Protein AF-A0A843WR41-F1 (afdb_monomer)

Structure (mmCIF, N/CA/C/O backbone):
data_AF-A0A843WR41-F1
#
_entry.id   AF-A0A843WR41-F1
#
loop_
_atom_site.group_PDB
_atom_site.id
_atom_site.type_symbol
_atom_site.label_atom_id
_atom_site.label_alt_id
_atom_site.label_comp_id
_atom_site.label_asym_id
_atom_site.label_entity_id
_atom_site.label_seq_id
_atom_site.pdbx_PDB_ins_code
_atom_site.Cartn_x
_atom_site.Cartn_y
_atom_site.Cartn_z
_atom_site.occupancy
_atom_site.B_iso_or_equiv
_atom_site.auth_seq_id
_atom_site.auth_comp_id
_atom_site.auth_asym_id
_atom_site.auth_atom_id
_atom_site.pdbx_PDB_model_num
ATOM 1 N N . MET A 1 1 ? -72.147 2.314 62.850 1.00 35.44 1 MET A N 1
ATOM 2 C CA . MET A 1 1 ? -72.700 1.065 62.287 1.00 35.44 1 MET A CA 1
ATOM 3 C C . MET A 1 1 ? -72.598 1.168 60.775 1.00 35.44 1 MET A C 1
ATOM 5 O O . MET A 1 1 ? -73.188 2.093 60.247 1.00 35.44 1 MET A O 1
ATOM 9 N N . ALA A 1 2 ? -71.864 0.351 60.035 1.00 37.50 2 ALA A N 1
ATOM 10 C CA . ALA A 1 2 ? -71.012 -0.788 60.356 1.00 37.50 2 ALA A CA 1
ATOM 11 C C . ALA A 1 2 ? -70.005 -0.967 59.194 1.00 37.50 2 ALA A C 1
ATOM 13 O O . ALA A 1 2 ? -70.254 -0.462 58.100 1.00 37.50 2 ALA A O 1
ATOM 14 N N . ASP A 1 3 ? -68.894 -1.625 59.527 1.00 36.72 3 ASP A N 1
ATOM 15 C CA . ASP A 1 3 ? -67.848 -2.315 58.746 1.00 36.72 3 ASP A CA 1
ATOM 16 C C . ASP A 1 3 ? -68.072 -2.515 57.229 1.00 36.72 3 ASP A C 1
ATOM 18 O O . ASP A 1 3 ? -69.179 -2.780 56.780 1.00 36.72 3 ASP A O 1
ATOM 22 N N . GLY A 1 4 ? -67.081 -2.429 56.335 1.00 42.38 4 GLY A N 1
ATOM 23 C CA . GLY A 1 4 ? -65.681 -2.827 56.480 1.00 42.38 4 GLY A CA 1
ATOM 24 C C . GLY A 1 4 ?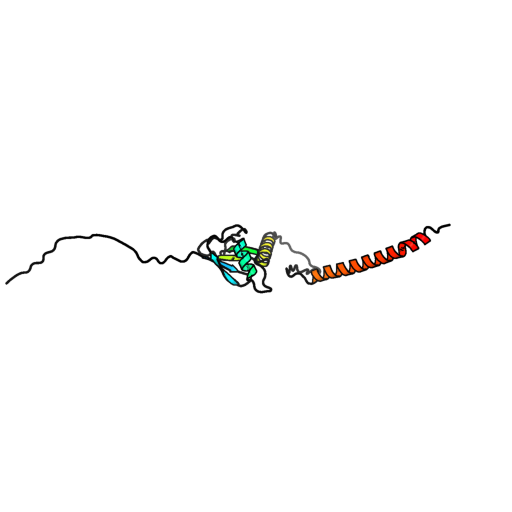 -65.508 -4.303 56.106 1.00 42.38 4 GLY A C 1
ATOM 25 O O . GLY A 1 4 ? -65.738 -5.150 56.953 1.00 42.38 4 GLY A O 1
ATOM 26 N N . GLN A 1 5 ? -65.087 -4.618 54.871 1.00 42.19 5 GLN A N 1
ATOM 27 C CA . GLN A 1 5 ? -64.298 -5.830 54.594 1.00 42.19 5 GLN A CA 1
ATOM 28 C C . GLN A 1 5 ? -63.667 -5.829 53.191 1.00 42.19 5 GLN A C 1
ATOM 30 O O . GLN A 1 5 ? -64.348 -5.839 52.168 1.00 42.19 5 GLN A O 1
ATOM 35 N N . GLN A 1 6 ? -62.331 -5.813 53.203 1.00 39.66 6 GLN A N 1
ATOM 36 C CA . GLN A 1 6 ? -61.434 -6.301 52.158 1.00 39.66 6 GLN A CA 1
ATOM 37 C C . GLN A 1 6 ? -61.659 -7.799 51.918 1.00 39.66 6 GLN A C 1
ATOM 39 O O . GLN A 1 6 ? -61.933 -8.542 52.859 1.00 39.66 6 GLN A O 1
ATOM 44 N N . LEU A 1 7 ? -61.443 -8.233 50.677 1.00 47.81 7 LEU A N 1
ATOM 4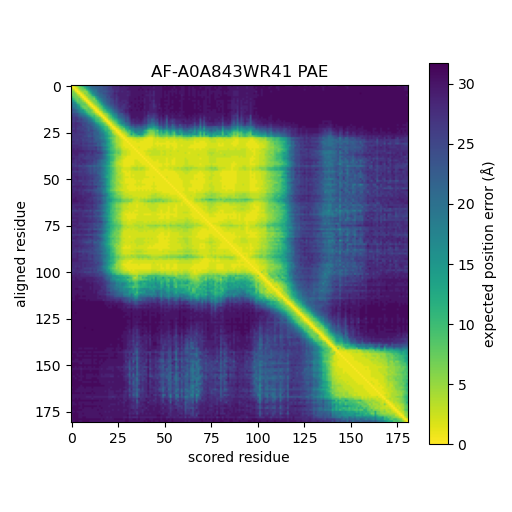5 C CA . LEU A 1 7 ? -61.034 -9.595 50.343 1.00 47.81 7 LEU A CA 1
ATOM 46 C C . LEU A 1 7 ? -59.757 -9.487 49.497 1.00 47.81 7 LEU A C 1
ATOM 48 O O . LEU A 1 7 ? -59.787 -8.959 48.385 1.00 47.81 7 LEU A O 1
ATOM 52 N N . GLU A 1 8 ? -58.646 -9.910 50.095 1.00 48.84 8 GLU A N 1
ATOM 53 C CA . GLU A 1 8 ? -57.408 -10.338 49.434 1.00 48.84 8 GLU A CA 1
ATOM 54 C C . GLU A 1 8 ? -57.512 -11.833 49.061 1.00 48.84 8 GLU A C 1
ATOM 56 O O . GLU A 1 8 ? -58.488 -12.480 49.436 1.00 48.84 8 GLU A O 1
ATOM 61 N N . GLU A 1 9 ? -56.468 -12.342 48.388 1.00 44.16 9 GLU A N 1
ATOM 62 C CA . GLU A 1 9 ? -56.223 -13.708 47.863 1.00 44.16 9 GLU A CA 1
ATOM 63 C C . GLU A 1 9 ? -56.684 -13.903 46.399 1.00 44.16 9 GLU A C 1
ATOM 65 O O . GLU A 1 9 ? -57.814 -13.602 46.039 1.00 44.16 9 GLU A O 1
ATOM 70 N N . GLU A 1 10 ? -55.890 -14.381 45.438 1.00 40.84 10 GLU A N 1
ATOM 71 C CA . GLU A 1 10 ? -54.559 -14.991 45.435 1.00 40.84 10 GLU A CA 1
ATOM 72 C C . GLU A 1 10 ? -54.001 -14.958 43.991 1.00 40.84 10 GLU A C 1
ATOM 74 O O . GLU A 1 10 ? -54.732 -15.013 43.000 1.00 40.84 10 GLU A O 1
ATOM 79 N N . GLU A 1 11 ? -52.683 -14.832 43.918 1.00 48.41 11 GLU A N 1
ATOM 80 C CA . GLU A 1 11 ? -51.742 -14.968 42.807 1.00 48.41 11 GLU A CA 1
ATOM 81 C C . GLU A 1 11 ? -52.174 -15.772 41.556 1.00 48.41 11 GLU A C 1
ATOM 83 O O . GLU A 1 11 ? -52.474 -16.964 41.602 1.00 48.41 11 GLU A O 1
ATOM 88 N N . ARG A 1 12 ? -52.033 -15.140 40.381 1.00 43.31 12 ARG A N 1
ATOM 89 C CA . ARG A 1 12 ? -51.495 -15.804 39.180 1.00 43.31 12 ARG A CA 1
ATOM 90 C C . ARG A 1 12 ? -50.535 -14.868 38.460 1.00 43.31 12 ARG A C 1
ATOM 92 O O . ARG A 1 12 ? -50.907 -14.176 37.513 1.00 43.31 12 ARG A O 1
ATOM 99 N N . GLU A 1 13 ? -49.278 -14.898 38.887 1.00 54.84 13 GLU A N 1
ATOM 100 C CA . GLU A 1 13 ? -48.182 -14.691 37.949 1.00 54.84 13 GLU A CA 1
ATOM 101 C C . GLU A 1 13 ? -48.252 -15.778 36.866 1.00 54.84 13 GLU A C 1
ATOM 103 O O . GLU A 1 13 ? -48.300 -16.970 37.166 1.00 54.84 13 GLU A O 1
ATOM 108 N N . LEU A 1 14 ? -48.243 -15.371 35.596 1.00 50.62 14 LEU A N 1
ATOM 109 C CA . LEU A 1 14 ? -47.800 -16.213 34.487 1.00 50.62 14 LEU A CA 1
ATOM 110 C C . LEU A 1 14 ? -47.025 -15.351 33.471 1.00 50.62 14 LEU A C 1
ATOM 112 O O . LEU A 1 14 ? -47.297 -14.156 33.334 1.00 50.62 14 LEU A O 1
ATOM 116 N N . PRO A 1 15 ? -46.033 -15.943 32.784 1.00 50.56 15 PRO A N 1
ATOM 117 C CA . PRO A 1 15 ? -44.746 -15.312 32.541 1.00 50.56 15 PRO A CA 1
ATOM 118 C C . PRO A 1 15 ? -44.461 -15.095 31.052 1.00 50.56 15 PRO A C 1
ATOM 120 O O . PRO A 1 15 ? -45.005 -15.786 30.197 1.00 50.56 15 PRO A O 1
ATOM 123 N N . GLY A 1 16 ? -43.476 -14.238 30.774 1.00 39.66 16 GLY A N 1
ATOM 124 C CA . GLY A 1 16 ? -42.665 -14.290 29.553 1.00 39.66 16 GLY A CA 1
ATOM 125 C C . GLY A 1 16 ? -43.370 -13.829 28.268 1.00 39.66 16 GLY A C 1
ATOM 126 O O . GLY A 1 16 ? -44.551 -14.021 28.046 1.00 39.66 16 GLY A O 1
ATOM 127 N N . GLY A 1 17 ? -42.706 -13.195 27.320 1.00 38.84 17 GLY A N 1
ATOM 128 C CA . GLY A 1 17 ? -41.302 -12.879 27.204 1.00 38.84 17 GLY A CA 1
ATOM 129 C C . GLY A 1 17 ? -41.107 -12.089 25.914 1.00 38.84 17 GLY A C 1
ATOM 130 O O . GLY A 1 17 ? -41.790 -12.308 24.920 1.00 38.84 17 GLY A O 1
ATOM 131 N N . SER A 1 18 ? -40.175 -11.145 25.986 1.00 50.00 18 SER A N 1
ATOM 132 C CA . SER A 1 18 ? -39.263 -10.727 24.919 1.00 50.00 18 SER A CA 1
ATOM 133 C C . SER A 1 18 ? -39.727 -10.815 23.457 1.00 50.00 18 SER A C 1
ATOM 135 O O . SER A 1 18 ? -39.692 -11.874 22.832 1.00 50.00 18 SER A O 1
ATOM 137 N N . SER A 1 19 ? -39.832 -9.649 22.828 1.00 52.53 19 SER A N 1
ATOM 138 C CA . SER A 1 19 ? -38.879 -9.322 21.761 1.00 52.53 19 SER A CA 1
ATOM 139 C C . SER A 1 19 ? -38.856 -7.810 21.546 1.00 52.53 19 SER A C 1
ATOM 141 O O . SER A 1 19 ? -39.808 -7.272 20.983 1.00 52.53 19 SER A O 1
ATOM 143 N N . PRO A 1 20 ? -37.796 -7.087 21.963 1.00 57.88 20 PRO A N 1
ATOM 144 C CA . PRO A 1 20 ? -37.505 -5.825 21.310 1.00 57.88 20 PRO A CA 1
ATOM 145 C C . PRO A 1 20 ? -37.225 -6.179 19.852 1.00 57.88 20 PRO A C 1
ATOM 147 O O . PRO A 1 20 ? -36.442 -7.084 19.571 1.00 57.88 20 PRO A O 1
ATOM 150 N N . SER A 1 21 ? -37.903 -5.507 18.932 1.00 56.94 21 SER A N 1
ATOM 151 C CA . SER A 1 21 ? -37.635 -5.563 17.501 1.00 56.94 21 SER A CA 1
ATOM 152 C C . SER A 1 21 ? -36.149 -5.285 17.250 1.00 56.94 21 SER A C 1
ATOM 154 O O . SER A 1 21 ? -35.738 -4.132 17.099 1.00 56.94 21 SER A O 1
ATOM 156 N N . SER A 1 22 ? -35.316 -6.326 17.253 1.00 62.72 22 SER A N 1
ATOM 157 C CA . SER A 1 22 ? -33.915 -6.213 16.890 1.00 62.72 22 SER A CA 1
ATOM 158 C C . SER A 1 22 ? -33.886 -6.098 15.377 1.00 62.72 22 SER A C 1
ATOM 160 O O . SER A 1 22 ? -33.851 -7.098 14.659 1.00 62.72 22 SER A O 1
ATOM 162 N N . LEU A 1 23 ? -33.958 -4.860 14.888 1.00 64.50 23 LEU A N 1
ATOM 163 C CA . LEU A 1 23 ? -33.563 -4.559 13.521 1.00 64.50 23 LEU A CA 1
ATOM 164 C C . LEU A 1 23 ? -32.197 -5.223 13.282 1.00 64.50 23 LEU A C 1
ATOM 166 O O . LEU A 1 23 ? -31.320 -5.102 14.148 1.00 64.50 23 LEU A O 1
ATOM 170 N N . PRO A 1 24 ? -32.005 -5.955 12.170 1.00 68.31 24 PRO A N 1
ATOM 171 C CA . PRO A 1 24 ? -30.731 -6.598 11.889 1.00 68.31 24 PRO A CA 1
ATOM 172 C C . PRO A 1 24 ? -29.631 -5.535 11.917 1.00 68.31 24 PRO A C 1
ATOM 174 O O . PRO A 1 24 ? -29.664 -4.561 11.162 1.00 68.31 24 PRO A O 1
ATOM 177 N N . ARG A 1 25 ? -28.683 -5.691 12.850 1.00 73.38 25 ARG A N 1
ATOM 178 C CA . ARG A 1 25 ? -27.541 -4.784 12.972 1.00 73.38 25 ARG A CA 1
ATOM 179 C C . ARG A 1 25 ? -26.789 -4.815 11.633 1.00 73.38 25 ARG A C 1
ATOM 181 O O . ARG A 1 25 ? -26.556 -5.910 11.117 1.00 73.38 25 ARG A O 1
ATOM 188 N N . PRO A 1 26 ? -26.428 -3.655 11.055 1.00 72.31 26 PRO A N 1
ATOM 189 C CA . PRO A 1 26 ? -25.680 -3.629 9.807 1.00 72.31 26 PRO A CA 1
ATOM 190 C C . PRO A 1 26 ? -24.400 -4.472 9.932 1.00 72.31 26 PRO A C 1
ATOM 192 O O . PRO A 1 26 ? -23.814 -4.518 11.021 1.00 72.31 26 PRO A O 1
ATOM 195 N N . PRO A 1 27 ? -23.966 -5.140 8.845 1.00 75.00 27 PRO A N 1
ATOM 196 C CA . PRO A 1 27 ? -22.769 -5.966 8.870 1.00 75.00 27 PRO A CA 1
ATOM 197 C C . PRO A 1 27 ? -21.561 -5.161 9.365 1.00 75.00 27 PRO A C 1
ATOM 199 O O . PRO A 1 27 ? -21.436 -3.979 9.020 1.00 75.00 27 PRO A O 1
ATOM 202 N N . PRO A 1 28 ? -20.658 -5.774 10.148 1.00 86.69 28 PRO A N 1
ATOM 203 C CA . PRO A 1 28 ? -19.456 -5.094 10.594 1.00 86.69 28 PRO A CA 1
ATOM 204 C C . PRO A 1 28 ? -18.592 -4.712 9.387 1.00 86.69 28 PRO A C 1
ATOM 206 O O . PRO A 1 28 ? -18.389 -5.501 8.460 1.00 86.69 28 PRO A O 1
ATOM 209 N N . PHE A 1 29 ? -18.065 -3.492 9.421 1.00 94.38 29 PHE A N 1
ATOM 210 C CA . PHE A 1 29 ? -17.073 -3.008 8.473 1.00 94.38 29 PHE A CA 1
ATOM 211 C C . PHE A 1 29 ? -15.793 -2.619 9.209 1.00 94.38 29 PHE A C 1
ATOM 213 O O . PHE A 1 29 ? -15.801 -2.318 10.402 1.00 94.38 29 PHE A O 1
ATOM 220 N N . LEU A 1 30 ? -14.691 -2.626 8.472 1.00 96.00 30 LEU A N 1
ATOM 221 C CA . LEU A 1 30 ? -13.368 -2.231 8.925 1.00 96.00 30 LEU A CA 1
ATOM 222 C C . LEU A 1 30 ? -12.981 -0.927 8.244 1.00 96.00 30 LEU A C 1
ATOM 224 O O . LEU A 1 30 ? -13.214 -0.752 7.047 1.00 96.00 30 LEU A O 1
ATOM 228 N N . GLU A 1 31 ? -12.387 -0.019 9.003 1.00 97.19 31 GLU A N 1
ATOM 229 C CA . GLU A 1 31 ? -11.880 1.250 8.497 1.00 97.19 31 GLU A CA 1
ATOM 230 C C . GLU A 1 31 ? -10.367 1.180 8.344 1.00 97.19 31 GLU A C 1
ATOM 232 O O . GLU A 1 31 ? -9.667 0.819 9.283 1.00 97.19 31 GLU A O 1
ATOM 237 N N . VAL A 1 32 ? -9.875 1.537 7.159 1.00 98.12 32 VAL A N 1
ATOM 238 C CA . VAL A 1 32 ? -8.448 1.650 6.856 1.00 98.12 32 VAL A CA 1
ATOM 239 C C . VAL A 1 32 ? -8.140 3.100 6.508 1.00 98.12 32 VAL A C 1
ATOM 241 O O . VAL A 1 32 ? -8.728 3.667 5.580 1.00 98.12 32 VAL A O 1
ATOM 244 N N . VAL A 1 33 ? -7.206 3.699 7.242 1.00 97.94 33 VAL A N 1
ATOM 245 C CA . VAL A 1 33 ? -6.719 5.060 7.000 1.00 97.94 33 VAL A CA 1
ATOM 246 C C . VAL A 1 33 ? -5.613 5.025 5.948 1.00 97.94 33 VAL A C 1
ATOM 248 O O . VAL A 1 33 ? -4.566 4.409 6.141 1.00 97.94 33 VAL A O 1
ATOM 251 N N . CYS A 1 34 ? -5.812 5.702 4.822 1.00 97.44 34 CYS A N 1
ATOM 252 C CA . CYS A 1 34 ? -4.761 5.860 3.826 1.00 97.44 34 CYS A CA 1
ATOM 253 C C . CYS A 1 34 ? -3.810 6.983 4.255 1.00 97.44 34 CYS A C 1
ATOM 255 O O . CYS A 1 34 ? -4.168 8.149 4.123 1.00 97.44 34 CYS A O 1
ATOM 257 N N . LYS A 1 35 ? -2.596 6.662 4.719 1.00 95.06 35 LYS A N 1
ATOM 258 C CA . LYS A 1 35 ? -1.591 7.668 5.125 1.00 95.06 35 LYS A CA 1
ATOM 259 C C . LYS A 1 35 ? -1.293 8.685 4.022 1.00 95.06 35 LYS A C 1
ATOM 261 O O . LYS A 1 35 ? -1.251 9.876 4.286 1.00 95.06 35 LYS A O 1
ATOM 266 N N . SER A 1 36 ? -1.161 8.207 2.786 1.00 93.25 36 SER A N 1
ATOM 267 C CA . SER A 1 36 ? -0.840 9.030 1.616 1.00 93.25 36 SER A CA 1
ATOM 268 C C . SER A 1 36 ? -1.877 10.130 1.332 1.00 93.25 36 SER A C 1
ATOM 270 O O . SER A 1 36 ? -1.519 11.244 0.967 1.00 93.25 36 SER A O 1
ATOM 272 N N . SER A 1 37 ? -3.170 9.846 1.536 1.00 93.62 37 SER A N 1
ATOM 273 C CA . SER A 1 37 ? -4.260 10.792 1.228 1.00 93.62 37 SER A CA 1
ATOM 274 C C . SER A 1 37 ? -5.009 11.327 2.453 1.00 93.62 37 SER A C 1
ATOM 276 O O . SER A 1 37 ? -5.889 12.172 2.309 1.00 93.62 37 SER A O 1
ATOM 278 N N . GLY A 1 38 ? -4.753 10.782 3.643 1.00 95.06 38 GLY A N 1
ATOM 279 C CA . GLY A 1 38 ? -5.528 11.003 4.869 1.00 95.06 38 GLY A CA 1
ATOM 280 C C . GLY A 1 38 ? -6.956 10.434 4.847 1.00 95.06 38 GLY A C 1
ATOM 281 O O . GLY A 1 38 ? -7.660 10.492 5.853 1.00 95.06 38 GLY A O 1
ATOM 282 N N . LYS A 1 39 ? -7.419 9.881 3.718 1.00 96.44 39 LYS A N 1
ATOM 283 C CA . LYS A 1 39 ? -8.803 9.417 3.550 1.00 96.44 39 LYS A CA 1
ATOM 284 C C . LYS A 1 39 ? -9.024 8.076 4.251 1.00 96.44 39 LYS A C 1
ATOM 286 O O . LYS A 1 39 ? -8.217 7.155 4.124 1.00 96.44 39 LYS A O 1
ATOM 291 N N . VAL A 1 40 ? -10.177 7.936 4.902 1.00 97.19 40 VAL A N 1
ATOM 292 C CA . VAL A 1 40 ? -10.633 6.671 5.496 1.00 97.19 40 VAL A CA 1
ATOM 293 C C . VAL A 1 40 ? -11.451 5.880 4.477 1.00 97.19 40 VAL A C 1
ATOM 295 O O . VAL A 1 40 ? -12.321 6.426 3.790 1.00 97.19 40 VAL A O 1
ATOM 298 N N . ARG A 1 41 ? -11.170 4.582 4.353 1.00 96.50 41 ARG A N 1
ATOM 299 C CA . ARG A 1 41 ? -11.899 3.653 3.478 1.00 96.50 41 ARG A CA 1
ATOM 300 C C . ARG A 1 41 ? -12.517 2.534 4.307 1.00 96.50 41 ARG A C 1
ATOM 302 O O . ARG A 1 41 ? -11.868 2.009 5.201 1.00 96.50 41 ARG A O 1
ATOM 309 N N . ARG A 1 42 ? -13.761 2.169 3.985 1.00 97.50 42 ARG A N 1
ATOM 310 C CA . ARG A 1 42 ? -14.514 1.103 4.656 1.00 97.50 42 ARG A CA 1
ATOM 311 C C . ARG A 1 42 ? -14.513 -0.169 3.820 1.00 97.50 42 ARG A C 1
ATOM 313 O O . ARG A 1 42 ? -14.779 -0.105 2.620 1.00 97.50 42 ARG A O 1
ATOM 320 N N . PHE A 1 43 ? -14.258 -1.299 4.466 1.00 97.00 43 PHE A N 1
ATOM 321 C CA . PHE A 1 43 ? -14.236 -2.632 3.868 1.00 97.00 43 PHE A CA 1
ATOM 322 C C . PHE A 1 43 ? -15.136 -3.577 4.654 1.00 97.00 43 PHE A C 1
ATOM 324 O O . PHE A 1 43 ? -15.276 -3.436 5.865 1.00 97.00 43 PHE A O 1
ATOM 331 N N . ALA A 1 44 ? -15.748 -4.545 3.978 1.00 95.94 44 ALA A N 1
ATOM 332 C CA . ALA A 1 44 ? -16.511 -5.584 4.660 1.00 95.94 44 ALA A CA 1
ATOM 333 C C . ALA A 1 44 ? -15.576 -6.489 5.478 1.00 95.94 44 ALA A C 1
ATOM 335 O O . ALA A 1 44 ? -14.417 -6.700 5.100 1.00 95.94 44 ALA A O 1
ATOM 336 N N . ALA A 1 45 ? -16.082 -7.059 6.573 1.00 93.00 45 ALA A N 1
ATOM 337 C CA . ALA A 1 45 ? -15.379 -8.129 7.275 1.00 93.00 45 ALA A CA 1
ATOM 338 C C . ALA A 1 45 ? -15.050 -9.288 6.311 1.00 93.00 45 ALA A C 1
ATOM 340 O O . ALA A 1 45 ? -15.851 -9.618 5.438 1.00 93.00 45 ALA A O 1
ATOM 341 N N . GLY A 1 46 ? -13.863 -9.884 6.449 1.00 94.19 46 GLY A N 1
ATOM 342 C CA . GLY A 1 46 ? -13.388 -10.936 5.539 1.00 94.19 46 GLY A CA 1
ATOM 343 C C . GLY A 1 46 ? -12.607 -10.431 4.321 1.00 94.19 46 GLY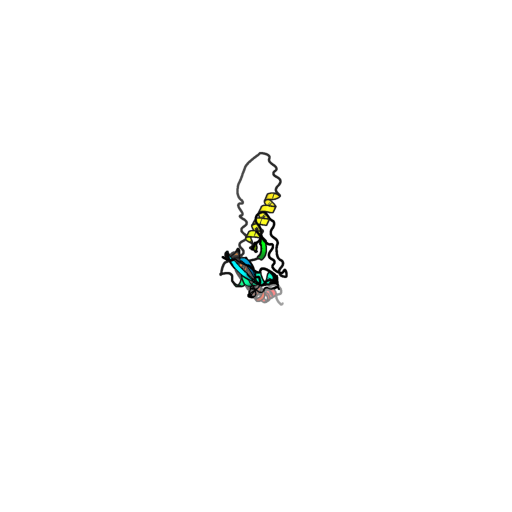 A C 1
ATOM 344 O O . GLY A 1 46 ? -12.066 -11.240 3.578 1.00 94.19 46 GLY A O 1
ATOM 345 N N . THR A 1 47 ? -12.509 -9.115 4.112 1.00 97.62 47 THR A N 1
ATOM 346 C CA . THR A 1 47 ? -11.725 -8.562 2.998 1.00 97.62 47 THR A CA 1
ATOM 347 C C . THR A 1 47 ? -10.236 -8.861 3.175 1.00 97.62 47 THR A C 1
ATOM 349 O O . THR A 1 47 ? -9.661 -8.561 4.222 1.00 97.62 47 THR A O 1
ATOM 352 N N . GLU A 1 48 ? -9.598 -9.394 2.135 1.00 98.38 48 GLU A N 1
ATOM 353 C CA . GLU A 1 48 ? -8.147 -9.574 2.088 1.00 98.38 48 GLU A CA 1
ATOM 354 C C . GLU A 1 48 ? -7.415 -8.233 1.947 1.00 98.38 48 GLU A C 1
ATOM 356 O O . GLU A 1 48 ? -7.826 -7.342 1.192 1.00 98.38 48 GLU A O 1
ATOM 361 N N . ALA A 1 49 ? -6.292 -8.096 2.647 1.00 98.12 49 ALA A N 1
ATOM 362 C CA . ALA A 1 49 ? -5.510 -6.869 2.682 1.00 98.12 49 ALA A CA 1
ATOM 363 C C . ALA A 1 49 ? -4.998 -6.460 1.294 1.00 98.12 49 ALA A C 1
ATOM 365 O O . ALA A 1 49 ? -5.014 -5.274 0.970 1.00 98.12 49 ALA A O 1
ATOM 366 N N . GLY A 1 50 ? -4.610 -7.413 0.443 1.00 97.88 50 GLY A N 1
ATOM 367 C CA . GLY A 1 50 ? -4.166 -7.144 -0.925 1.00 97.88 50 GLY A CA 1
ATOM 368 C C . GLY A 1 50 ? -5.269 -6.535 -1.791 1.00 97.88 50 GLY A C 1
ATOM 369 O O . GLY A 1 50 ? -5.032 -5.559 -2.506 1.00 97.88 50 GLY A O 1
ATOM 370 N N . TYR A 1 51 ? -6.500 -7.041 -1.674 1.00 98.31 51 TYR A N 1
ATOM 371 C CA . TYR A 1 51 ? -7.650 -6.477 -2.381 1.00 98.31 51 TYR A CA 1
ATOM 372 C C . TYR A 1 51 ? -8.011 -5.078 -1.861 1.00 98.31 51 TYR A C 1
ATOM 374 O O . TYR A 1 51 ? -8.246 -4.156 -2.650 1.00 98.31 51 TYR A O 1
ATOM 382 N N . ALA A 1 52 ? -7.996 -4.886 -0.538 1.00 98.19 52 ALA A N 1
ATOM 383 C CA . ALA A 1 52 ? -8.219 -3.575 0.066 1.00 98.19 52 ALA A CA 1
ATOM 384 C C . ALA A 1 52 ? -7.162 -2.551 -0.384 1.00 98.19 52 ALA A C 1
ATOM 386 O O . ALA A 1 52 ? -7.508 -1.441 -0.797 1.00 98.19 52 ALA A O 1
ATOM 387 N N . LEU A 1 53 ? -5.887 -2.944 -0.377 1.00 98.00 53 LEU A N 1
ATOM 388 C CA . LEU A 1 53 ? -4.761 -2.124 -0.813 1.00 98.00 53 LEU A CA 1
ATOM 389 C C . LEU A 1 53 ? -4.877 -1.739 -2.294 1.00 98.00 53 LEU A C 1
ATOM 391 O O . LEU A 1 53 ? -4.712 -0.566 -2.636 1.00 98.00 53 LEU A O 1
ATOM 395 N N . TYR A 1 54 ? -5.240 -2.690 -3.163 1.00 97.88 54 TYR A N 1
ATOM 396 C CA . TYR A 1 54 ? -5.518 -2.430 -4.579 1.00 97.88 54 TYR A CA 1
ATOM 397 C C . TYR A 1 54 ? -6.594 -1.347 -4.758 1.00 97.88 54 TYR A C 1
ATOM 399 O O . TYR A 1 54 ? -6.399 -0.389 -5.512 1.00 97.88 54 TYR A O 1
ATOM 407 N N . LEU A 1 55 ? -7.715 -1.454 -4.037 1.00 98.00 55 LEU A N 1
ATOM 408 C CA . LEU A 1 55 ? -8.800 -0.472 -4.111 1.00 98.00 55 LEU A CA 1
ATOM 409 C C . LEU A 1 55 ? -8.405 0.899 -3.555 1.00 98.00 55 LEU A C 1
ATOM 411 O O . LEU A 1 55 ? -8.884 1.915 -4.067 1.00 98.00 55 LEU A O 1
ATOM 415 N N . ILE A 1 56 ? -7.561 0.942 -2.522 1.00 97.62 56 ILE A N 1
ATOM 416 C CA . ILE A 1 56 ? -7.019 2.194 -1.981 1.00 97.62 56 ILE A CA 1
ATOM 417 C C . ILE A 1 56 ? -6.147 2.872 -3.036 1.00 97.62 56 ILE A C 1
ATOM 419 O O . ILE A 1 56 ? -6.434 4.013 -3.399 1.00 97.62 56 ILE A O 1
ATOM 423 N N . ASN A 1 57 ? -5.156 2.158 -3.578 1.00 96.69 57 ASN A N 1
ATOM 424 C CA . ASN A 1 57 ? -4.218 2.703 -4.560 1.00 96.69 57 ASN A CA 1
ATOM 425 C C . ASN A 1 57 ? -4.920 3.150 -5.846 1.00 96.69 57 ASN A C 1
ATOM 427 O O . ASN A 1 57 ? -4.603 4.205 -6.389 1.00 96.69 57 ASN A O 1
ATOM 431 N N . ARG A 1 58 ? -5.944 2.416 -6.295 1.00 96.31 58 ARG A N 1
ATOM 432 C CA . ARG A 1 58 ? -6.751 2.795 -7.466 1.00 96.31 58 ARG A CA 1
ATOM 433 C C . ARG A 1 58 ? -7.528 4.104 -7.279 1.00 96.31 58 ARG A C 1
ATOM 435 O O . ARG A 1 58 ? -7.916 4.721 -8.266 1.00 96.31 58 ARG A O 1
ATOM 442 N N . LYS A 1 59 ? -7.798 4.510 -6.035 1.00 94.31 59 LYS A N 1
ATOM 443 C CA . LYS A 1 59 ? -8.546 5.732 -5.701 1.00 94.31 59 LYS A CA 1
ATOM 444 C C . LYS A 1 59 ? -7.654 6.837 -5.119 1.00 94.31 59 LYS A C 1
ATOM 446 O O . LYS A 1 59 ? -8.187 7.738 -4.462 1.00 94.31 59 LYS A O 1
ATOM 451 N N . LEU A 1 60 ? -6.335 6.737 -5.288 1.00 94.44 60 LEU A N 1
ATOM 452 C CA . LEU A 1 60 ? -5.404 7.811 -4.955 1.00 94.44 60 LEU A CA 1
ATOM 453 C C . LEU A 1 60 ? -5.489 8.926 -5.997 1.00 94.44 60 LEU A C 1
ATOM 455 O O . LEU A 1 60 ? -5.664 8.671 -7.187 1.00 94.44 60 LEU A O 1
ATOM 459 N N . ASP A 1 61 ? -5.358 10.163 -5.527 1.00 92.25 61 ASP A N 1
ATOM 460 C CA . ASP A 1 61 ? -5.243 11.328 -6.397 1.00 92.25 61 ASP A CA 1
ATOM 461 C C . ASP A 1 61 ? -3.857 11.336 -7.073 1.00 92.25 61 ASP A C 1
ATOM 463 O O . ASP A 1 61 ? -2.885 10.776 -6.553 1.00 92.25 61 ASP A O 1
ATOM 467 N N . PHE A 1 62 ? -3.752 11.954 -8.251 1.00 89.50 62 PHE A N 1
ATOM 468 C CA . PHE A 1 62 ? -2.498 11.988 -9.008 1.00 89.50 62 PHE A CA 1
ATOM 469 C C . PHE A 1 62 ? -1.363 12.636 -8.203 1.00 89.50 62 PHE A C 1
ATOM 471 O O . PHE A 1 62 ? -1.533 13.701 -7.615 1.00 89.50 62 PHE A O 1
ATOM 478 N N . GLY A 1 63 ? -0.185 12.007 -8.226 1.00 88.88 63 GLY A N 1
ATOM 479 C CA . GLY A 1 63 ? 1.020 12.510 -7.559 1.00 88.88 63 GLY A CA 1
ATOM 480 C C . GLY A 1 63 ? 1.175 12.096 -6.093 1.00 88.88 63 GLY A C 1
ATOM 481 O O . GLY A 1 63 ? 2.225 12.366 -5.516 1.00 88.88 63 GLY A O 1
ATOM 482 N N . LEU A 1 64 ? 0.189 11.414 -5.502 1.00 92.56 64 LEU A N 1
ATOM 483 C CA . LEU A 1 64 ? 0.309 10.853 -4.156 1.00 92.56 64 LEU A CA 1
ATOM 484 C C . LEU A 1 64 ? 1.078 9.515 -4.162 1.00 92.56 64 LEU A C 1
ATOM 486 O O . LEU A 1 64 ? 0.879 8.707 -5.077 1.00 92.56 64 LEU A O 1
ATOM 490 N N . PRO A 1 65 ? 1.937 9.243 -3.157 1.00 94.12 65 PRO A N 1
ATOM 491 C CA . PRO A 1 65 ? 2.687 7.992 -3.079 1.00 94.12 65 PRO A CA 1
ATOM 492 C C . PRO A 1 65 ? 1.744 6.796 -2.913 1.00 94.12 65 PRO A C 1
ATOM 494 O O . PRO A 1 65 ? 0.740 6.870 -2.199 1.00 94.12 65 PRO A O 1
ATOM 497 N N . GLN A 1 66 ? 2.071 5.679 -3.562 1.00 94.69 66 GLN A N 1
ATOM 498 C CA . GLN A 1 66 ? 1.299 4.447 -3.415 1.00 94.69 66 GLN A CA 1
ATOM 499 C C . GLN A 1 66 ? 1.511 3.832 -2.032 1.00 94.69 66 GLN A C 1
ATOM 501 O O . GLN A 1 66 ? 2.620 3.825 -1.496 1.00 94.69 66 GLN A O 1
ATOM 506 N N . ALA A 1 67 ? 0.437 3.282 -1.476 1.00 95.94 67 ALA A N 1
ATOM 507 C CA . ALA A 1 67 ? 0.510 2.474 -0.275 1.00 95.94 67 ALA A CA 1
ATOM 508 C C . ALA A 1 67 ? 1.206 1.137 -0.573 1.00 95.94 67 ALA A C 1
ATOM 510 O O . ALA A 1 67 ? 0.897 0.492 -1.582 1.00 95.94 67 ALA A O 1
ATOM 511 N N . LEU A 1 68 ? 2.109 0.720 0.317 1.00 95.38 68 LEU A N 1
ATOM 512 C CA . LEU A 1 68 ? 2.909 -0.501 0.183 1.00 95.38 68 LEU A CA 1
ATOM 513 C C . LEU A 1 68 ? 2.256 -1.708 0.858 1.00 95.38 68 LEU A C 1
ATOM 515 O O . LEU A 1 68 ? 2.176 -2.781 0.264 1.00 95.38 68 LEU A O 1
ATOM 519 N N . CYS A 1 69 ? 1.781 -1.538 2.089 1.00 96.44 69 CYS A N 1
ATOM 520 C CA . CYS A 1 69 ? 1.020 -2.551 2.811 1.00 96.44 69 CYS A CA 1
ATOM 521 C C . CYS A 1 69 ? -0.039 -1.898 3.707 1.00 96.44 69 CYS A C 1
ATOM 523 O O . CYS A 1 69 ? -0.099 -0.673 3.847 1.00 96.44 69 CYS A O 1
ATOM 525 N N . ILE A 1 70 ? -0.895 -2.733 4.290 1.00 98.12 70 ILE A N 1
ATOM 526 C CA . ILE A 1 70 ? -1.790 -2.346 5.379 1.00 98.12 70 ILE A CA 1
ATOM 527 C C . ILE A 1 70 ? -1.198 -2.917 6.667 1.00 98.12 70 ILE A C 1
ATOM 529 O O . ILE A 1 70 ? -0.757 -4.067 6.694 1.00 98.12 70 ILE A O 1
ATOM 533 N N . GLU A 1 71 ? -1.209 -2.121 7.726 1.00 97.62 71 GLU A N 1
ATOM 534 C CA . GLU A 1 71 ? -0.795 -2.509 9.070 1.00 97.62 71 GLU A CA 1
ATOM 535 C C . GLU A 1 71 ? -1.868 -2.128 10.095 1.00 97.62 71 GLU A C 1
ATOM 537 O O . GLU A 1 71 ? -2.625 -1.175 9.895 1.00 97.62 71 GLU A O 1
ATOM 542 N N . ALA A 1 72 ? -1.927 -2.859 11.204 1.00 97.88 72 ALA A N 1
ATOM 543 C CA . ALA A 1 72 ? -2.596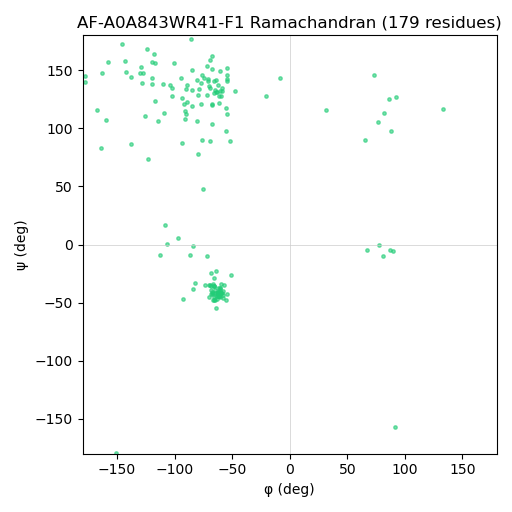 -2.409 12.415 1.00 97.88 72 ALA A CA 1
ATOM 544 C C . ALA A 1 72 ? -1.556 -1.706 13.284 1.00 97.88 72 ALA A C 1
ATOM 546 O O . ALA A 1 72 ? -0.554 -2.313 13.651 1.00 97.88 72 ALA A O 1
ATOM 547 N N . ALA A 1 73 ? -1.787 -0.440 13.610 1.00 96.38 73 ALA A N 1
ATOM 548 C CA . ALA A 1 73 ? -0.873 0.355 14.415 1.00 96.38 73 ALA A CA 1
ATOM 549 C C . ALA A 1 73 ? -1.550 0.828 15.700 1.00 96.38 73 ALA A C 1
ATOM 551 O O . ALA A 1 73 ? -2.725 1.209 15.689 1.00 96.38 73 ALA A O 1
ATOM 552 N N . LYS A 1 74 ? -0.771 0.854 16.779 1.00 96.31 74 LYS A N 1
ATOM 553 C CA . LYS A 1 74 ? -1.131 1.418 18.077 1.00 96.31 74 LYS A CA 1
ATOM 554 C C . LYS A 1 74 ? 0.062 2.195 18.625 1.00 96.31 74 LYS A C 1
ATOM 556 O O . LYS A 1 74 ? 1.212 1.849 18.372 1.00 96.31 74 LYS A O 1
ATOM 561 N N . GLU A 1 75 ? -0.209 3.297 19.311 1.00 94.00 75 GLU A N 1
ATOM 562 C CA . GLU A 1 75 ? 0.845 4.151 19.857 1.00 94.00 75 GLU A CA 1
ATOM 563 C C . GLU A 1 75 ? 1.679 3.401 20.904 1.00 94.00 75 GLU A C 1
ATOM 565 O O . GLU A 1 75 ? 1.130 2.758 21.796 1.00 94.00 75 GLU A O 1
ATOM 570 N N . GLY A 1 76 ? 3.007 3.479 20.779 1.00 92.56 76 GLY A N 1
ATOM 571 C CA . GLY A 1 76 ? 3.947 2.800 21.674 1.00 92.56 76 GLY A CA 1
ATOM 572 C C . GLY A 1 76 ? 4.121 1.297 21.423 1.00 92.56 76 GLY A C 1
ATOM 573 O O . GLY A 1 76 ? 4.930 0.676 22.108 1.00 92.56 76 GLY A O 1
ATOM 574 N N . GLU A 1 77 ? 3.417 0.718 20.447 1.00 94.19 77 GLU A N 1
ATOM 575 C CA . GLU A 1 77 ? 3.490 -0.708 20.108 1.00 94.19 77 GLU A CA 1
ATOM 576 C C . GLU A 1 77 ? 4.016 -0.935 18.682 1.00 94.19 77 GLU A C 1
ATOM 578 O O . GLU A 1 77 ? 3.932 -0.065 17.812 1.00 94.19 77 GLU A O 1
ATOM 583 N N . GLU A 1 78 ? 4.580 -2.121 18.438 1.00 94.25 78 GLU A N 1
ATOM 584 C CA . GLU A 1 78 ? 5.045 -2.514 17.106 1.00 94.25 78 GLU A CA 1
ATOM 585 C C . GLU A 1 78 ? 3.844 -2.799 16.180 1.00 94.25 78 GLU A C 1
ATOM 587 O O . GLU A 1 78 ? 2.961 -3.579 16.553 1.00 94.25 78 GLU A O 1
ATOM 592 N N . PRO A 1 79 ? 3.782 -2.200 14.973 1.00 95.69 79 PRO A N 1
ATOM 593 C CA . PRO A 1 79 ? 2.674 -2.431 14.053 1.00 95.69 79 PRO A CA 1
ATOM 594 C C . PRO A 1 79 ? 2.605 -3.869 13.530 1.00 95.69 79 PRO A C 1
ATOM 596 O O . PRO A 1 79 ? 3.613 -4.469 13.143 1.00 95.69 79 PRO A O 1
ATOM 599 N N . VAL A 1 80 ? 1.388 -4.398 13.409 1.00 97.00 80 VAL A N 1
ATOM 600 C CA . VAL A 1 80 ? 1.145 -5.717 12.817 1.00 97.00 80 VAL A CA 1
ATOM 601 C C . VAL A 1 80 ? 0.907 -5.574 11.319 1.00 97.00 80 VAL A C 1
ATOM 603 O O . VAL A 1 80 ? -0.086 -4.994 10.890 1.00 97.00 80 VAL A O 1
ATOM 606 N N . ASN A 1 81 ? 1.814 -6.120 10.513 1.00 96.56 81 ASN A N 1
ATOM 607 C CA . ASN A 1 81 ? 1.756 -6.039 9.056 1.00 96.56 81 ASN A CA 1
ATOM 608 C C . ASN A 1 81 ? 0.874 -7.150 8.466 1.00 96.56 81 ASN A C 1
ATOM 610 O O . ASN A 1 81 ? 1.049 -8.326 8.788 1.00 96.56 81 ASN A O 1
ATOM 614 N N . PHE A 1 82 ? -0.025 -6.793 7.549 1.00 97.69 82 PHE A N 1
ATOM 615 C CA . PHE A 1 82 ? -0.868 -7.756 6.844 1.00 97.69 82 PHE A CA 1
ATOM 616 C C . PHE A 1 82 ? -0.232 -8.180 5.518 1.00 97.69 82 PHE A C 1
ATOM 618 O O . PHE A 1 82 ? 0.075 -7.350 4.661 1.00 97.69 82 PHE A O 1
ATOM 625 N N . GLY A 1 83 ? -0.078 -9.492 5.325 1.00 97.25 83 GLY A N 1
ATOM 626 C CA . GLY A 1 83 ? 0.267 -10.056 4.020 1.00 97.25 83 GLY A CA 1
ATOM 627 C C . GLY A 1 83 ? -0.869 -9.876 3.001 1.00 97.25 83 GLY A C 1
ATOM 628 O O . GLY A 1 83 ? -2.017 -9.677 3.393 1.00 97.25 83 GLY A O 1
ATOM 629 N N . PRO A 1 84 ? -0.598 -9.997 1.691 1.00 96.62 84 PRO A N 1
ATOM 630 C CA . PRO A 1 84 ? -1.592 -9.730 0.646 1.00 96.62 84 PRO A CA 1
ATOM 631 C C . PRO A 1 84 ? -2.846 -10.615 0.744 1.00 96.62 84 PRO A C 1
ATOM 633 O O . PRO A 1 84 ? -3.941 -10.131 0.484 1.00 96.62 84 PRO A O 1
ATOM 636 N N . ASN A 1 85 ? -2.699 -11.865 1.190 1.00 97.56 85 ASN A N 1
ATOM 637 C CA . ASN A 1 85 ? -3.806 -12.820 1.334 1.00 97.56 85 ASN A CA 1
ATOM 638 C C . ASN A 1 85 ? -4.358 -12.870 2.773 1.00 97.56 85 ASN A C 1
ATOM 640 O O . ASN A 1 85 ? -5.162 -13.735 3.106 1.00 97.56 85 ASN A O 1
ATOM 644 N N . ALA A 1 86 ? -3.874 -12.003 3.669 1.00 98.00 86 ALA A N 1
ATOM 645 C CA . ALA A 1 86 ? -4.355 -11.960 5.042 1.00 98.00 86 ALA A CA 1
ATOM 646 C C . ALA A 1 86 ? -5.688 -11.211 5.098 1.00 98.00 86 ALA A C 1
ATOM 648 O O . ALA A 1 86 ? -5.825 -10.123 4.536 1.00 98.00 86 ALA A O 1
ATOM 649 N N . VAL A 1 87 ? -6.659 -11.772 5.810 1.00 97.69 87 VAL A N 1
ATOM 650 C CA . VAL A 1 87 ? -7.925 -11.094 6.090 1.00 97.69 87 VAL A CA 1
ATOM 651 C C . VAL A 1 87 ? -7.673 -9.931 7.047 1.00 97.69 87 VAL A C 1
ATOM 653 O O . VAL A 1 87 ? -6.972 -10.084 8.048 1.00 97.69 87 VAL A O 1
ATOM 656 N N . LEU A 1 88 ? -8.251 -8.766 6.751 1.00 97.31 88 LEU A N 1
ATOM 657 C CA . LEU A 1 88 ? -8.212 -7.623 7.658 1.00 97.31 88 LEU A CA 1
ATOM 658 C C . LEU A 1 88 ? -8.972 -7.947 8.948 1.00 97.31 88 LEU A C 1
ATOM 660 O O . LEU A 1 88 ? -10.107 -8.427 8.909 1.00 97.31 88 LEU A O 1
ATOM 664 N N . VAL A 1 89 ? -8.363 -7.633 10.091 1.00 95.50 89 VAL A N 1
ATOM 665 C CA . VAL A 1 89 ? -8.962 -7.845 11.414 1.00 95.50 89 VAL A CA 1
ATOM 666 C C . VAL A 1 89 ? -8.864 -6.583 12.259 1.00 95.50 89 VAL A C 1
ATOM 668 O O . VAL A 1 89 ? -7.917 -5.809 12.134 1.00 95.50 89 VAL A O 1
ATOM 671 N N . ASN A 1 90 ? -9.852 -6.374 13.126 1.00 93.12 90 ASN A N 1
ATOM 672 C CA . ASN A 1 90 ? -9.797 -5.330 14.141 1.00 93.12 90 ASN A CA 1
ATOM 673 C C . ASN A 1 90 ? -9.141 -5.897 15.409 1.00 93.12 90 ASN A C 1
ATOM 675 O O . ASN A 1 90 ? -9.644 -6.871 15.966 1.00 93.12 90 ASN A O 1
ATOM 679 N N . TYR A 1 91 ? -8.050 -5.277 15.860 1.00 94.00 91 TYR A N 1
ATOM 680 C CA . TYR A 1 91 ? -7.330 -5.653 17.084 1.00 94.00 91 TYR A CA 1
ATOM 681 C C . TYR A 1 91 ? -7.923 -5.034 18.365 1.00 94.00 91 TYR A C 1
ATOM 683 O O . TYR A 1 91 ? -7.446 -5.317 19.461 1.00 94.00 91 TYR A O 1
ATOM 691 N N . 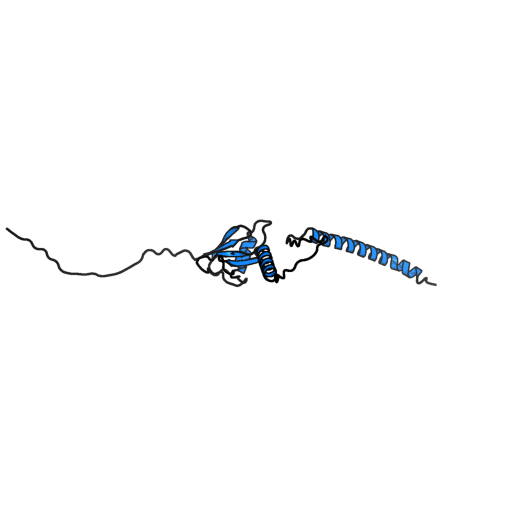GLY A 1 92 ? -8.982 -4.230 18.246 1.00 92.12 92 GLY A N 1
ATOM 692 C CA . GLY A 1 92 ? -9.685 -3.628 19.375 1.00 92.12 92 GLY A CA 1
ATOM 693 C C . GLY A 1 92 ? -9.148 -2.250 19.749 1.00 92.12 92 GLY A C 1
ATOM 694 O O . GLY A 1 92 ? -8.574 -1.536 18.926 1.00 92.12 92 GLY A O 1
ATOM 695 N N . ASP A 1 93 ? -9.376 -1.855 20.997 1.00 93.81 93 ASP A N 1
ATOM 696 C CA . ASP A 1 93 ? -9.182 -0.477 21.442 1.00 93.81 93 ASP A CA 1
ATOM 697 C C . ASP A 1 93 ? -7.736 0.013 21.277 1.00 93.81 93 ASP A C 1
ATOM 699 O O . ASP A 1 93 ? -6.762 -0.646 21.652 1.00 93.81 93 ASP A O 1
ATOM 703 N N . GLY A 1 94 ? -7.602 1.210 20.702 1.00 93.31 94 GLY A N 1
ATOM 704 C CA . GLY A 1 94 ? -6.316 1.852 20.424 1.00 93.31 94 GLY A CA 1
ATOM 705 C C . GLY A 1 94 ? -5.610 1.360 19.158 1.00 93.31 94 GLY A C 1
ATOM 706 O O . GLY A 1 94 ? -4.650 2.001 18.730 1.00 93.31 94 GLY A O 1
ATOM 707 N N . TRP A 1 95 ? -6.088 0.285 18.526 1.00 97.19 95 TRP A N 1
ATOM 708 C CA . TRP A 1 95 ? -5.577 -0.169 17.236 1.00 97.19 95 TRP A CA 1
ATOM 709 C C . TRP A 1 95 ? -6.326 0.492 16.086 1.00 97.19 95 TRP A C 1
ATOM 711 O O . TRP A 1 95 ? -7.555 0.569 16.072 1.00 97.19 95 TRP A O 1
ATOM 721 N N . ARG A 1 96 ? -5.581 0.923 15.069 1.00 96.81 96 ARG A N 1
ATOM 722 C CA . ARG A 1 96 ? -6.151 1.407 13.809 1.00 96.81 96 ARG A CA 1
ATOM 723 C C . ARG A 1 96 ? -5.505 0.706 12.629 1.00 96.81 96 ARG A C 1
ATOM 725 O O . ARG A 1 96 ? -4.287 0.538 12.602 1.00 96.81 96 ARG A O 1
ATOM 732 N N . LEU A 1 97 ? -6.306 0.349 11.631 1.00 97.88 97 LEU A N 1
ATOM 733 C CA . LEU A 1 97 ? -5.764 -0.097 10.355 1.00 97.88 97 LEU A CA 1
ATOM 734 C C . LEU A 1 97 ? -5.344 1.124 9.544 1.00 97.88 97 LEU A C 1
ATOM 736 O O . LEU A 1 97 ? -6.122 2.064 9.355 1.00 97.88 97 LEU A O 1
ATOM 740 N N . GLN A 1 98 ? -4.117 1.112 9.049 1.00 97.88 98 GLN A N 1
ATOM 741 C CA . GLN A 1 98 ? -3.584 2.178 8.216 1.00 97.88 98 GLN A CA 1
ATOM 742 C C . GLN A 1 98 ? -2.685 1.617 7.119 1.00 97.88 98 GLN A C 1
ATOM 744 O O . GLN A 1 98 ? -2.171 0.509 7.224 1.00 97.88 98 GLN A O 1
ATOM 749 N N . THR A 1 99 ? -2.498 2.379 6.048 1.00 97.69 99 THR A N 1
ATOM 750 C CA . THR A 1 99 ? -1.518 2.033 5.015 1.00 97.69 99 THR A CA 1
ATOM 751 C C . THR A 1 99 ? -0.129 2.534 5.374 1.00 97.69 99 THR A C 1
ATOM 753 O O . THR A 1 99 ? -0.014 3.618 5.941 1.00 97.69 99 THR A O 1
ATOM 756 N N . THR A 1 100 ? 0.911 1.848 4.920 1.00 95.31 100 THR A N 1
ATOM 757 C CA . THR A 1 100 ? 2.295 2.349 4.951 1.00 95.31 100 THR A CA 1
ATOM 758 C C . THR A 1 100 ? 2.729 2.885 3.591 1.00 95.31 100 THR A C 1
ATOM 760 O O . THR A 1 100 ? 2.182 2.494 2.554 1.00 95.31 100 THR A O 1
ATOM 763 N N . ILE A 1 101 ? 3.716 3.776 3.587 1.00 93.69 101 ILE A N 1
ATOM 764 C CA . ILE A 1 101 ? 4.377 4.292 2.378 1.00 93.69 101 ILE A CA 1
ATOM 765 C C . ILE A 1 101 ? 5.894 4.063 2.452 1.00 93.69 101 ILE A C 1
ATOM 767 O O . ILE A 1 101 ? 6.432 3.710 3.498 1.00 93.69 101 ILE A O 1
ATOM 771 N N . GLU A 1 102 ? 6.606 4.247 1.339 1.00 86.19 102 GLU A N 1
ATOM 772 C CA . GLU A 1 102 ? 8.061 4.010 1.254 1.00 86.19 102 GLU A CA 1
ATOM 773 C C . GLU A 1 102 ? 8.869 4.830 2.276 1.00 86.19 102 GLU A C 1
ATOM 775 O O . GLU A 1 102 ? 9.853 4.345 2.839 1.00 86.19 102 GLU A O 1
ATOM 780 N N . GLU A 1 103 ? 8.411 6.047 2.566 1.00 82.00 103 GLU A N 1
ATOM 781 C CA . GLU A 1 103 ? 9.013 6.958 3.543 1.00 82.00 103 GLU A CA 1
ATOM 782 C C . GLU A 1 103 ? 9.027 6.350 4.956 1.00 82.00 103 GLU A C 1
ATOM 784 O O . GLU A 1 103 ? 10.058 6.412 5.629 1.00 82.00 103 GLU A O 1
ATOM 789 N N . ASP A 1 104 ? 7.956 5.647 5.348 1.00 77.62 104 ASP A N 1
ATOM 790 C CA . ASP A 1 104 ? 7.845 4.989 6.658 1.00 77.62 104 ASP A CA 1
ATOM 791 C C . ASP A 1 104 ? 8.935 3.912 6.843 1.00 77.62 104 ASP A C 1
ATOM 793 O O . ASP A 1 104 ? 9.577 3.814 7.892 1.00 77.62 104 ASP A O 1
ATOM 797 N N . TYR A 1 105 ? 9.200 3.109 5.804 1.00 69.31 105 TYR A N 1
ATOM 798 C CA . TYR A 1 105 ? 10.251 2.083 5.842 1.00 69.31 105 TYR A CA 1
ATOM 799 C C . TYR A 1 105 ? 11.655 2.696 5.840 1.00 69.31 105 TYR A C 1
ATOM 801 O O . TYR A 1 105 ? 12.575 2.163 6.474 1.00 69.31 105 TYR A O 1
ATOM 809 N N . GLY A 1 106 ? 11.836 3.811 5.128 1.00 67.44 106 GLY A N 1
ATOM 810 C CA . GLY A 1 106 ? 13.087 4.564 5.111 1.00 67.44 106 GLY A CA 1
ATOM 811 C C . GLY A 1 106 ? 13.447 5.116 6.491 1.00 67.44 106 GLY A C 1
ATOM 812 O O . GLY A 1 106 ? 14.598 4.984 6.923 1.00 67.44 106 GLY A O 1
ATOM 813 N N . GLU A 1 107 ? 12.470 5.674 7.202 1.00 64.56 107 GLU A N 1
ATOM 814 C CA . GLU A 1 107 ? 12.629 6.168 8.573 1.00 64.56 107 GLU A CA 1
ATOM 815 C C . GLU A 1 107 ? 12.904 5.034 9.562 1.00 64.56 107 GLU A C 1
ATOM 817 O O . GLU A 1 107 ? 13.897 5.094 10.293 1.00 64.56 107 GLU A O 1
ATOM 822 N N . ALA A 1 108 ? 12.130 3.945 9.510 1.00 62.25 108 ALA A N 1
ATOM 823 C CA . ALA A 1 108 ? 12.355 2.774 10.360 1.00 62.25 108 ALA A CA 1
ATOM 824 C C . ALA A 1 108 ? 13.764 2.177 10.166 1.00 62.25 108 ALA A C 1
ATOM 826 O O . ALA A 1 108 ? 14.445 1.802 11.127 1.00 62.25 108 ALA A O 1
ATOM 827 N N . ARG A 1 109 ? 14.253 2.132 8.919 1.00 63.50 109 ARG A N 1
ATOM 828 C CA . ARG A 1 109 ? 15.609 1.655 8.609 1.00 63.50 109 ARG A CA 1
ATOM 829 C C . ARG A 1 109 ? 16.693 2.601 9.128 1.00 63.50 109 ARG A C 1
ATOM 831 O O . ARG A 1 109 ? 17.720 2.117 9.604 1.00 63.50 109 ARG A O 1
ATOM 838 N N . ARG A 1 110 ? 16.484 3.920 9.044 1.00 64.62 110 ARG A N 1
ATOM 839 C CA . ARG A 1 110 ? 17.417 4.929 9.577 1.00 64.62 110 ARG A CA 1
ATOM 840 C C . ARG A 1 110 ? 17.508 4.853 11.096 1.00 64.62 110 ARG A C 1
ATOM 842 O O . ARG A 1 110 ? 18.616 4.719 11.608 1.00 64.62 110 ARG A O 1
ATOM 849 N N . MET A 1 111 ? 16.371 4.802 11.792 1.00 60.66 111 MET A N 1
ATOM 850 C CA . MET A 1 111 ? 16.335 4.657 13.252 1.00 60.66 111 MET A CA 1
ATOM 851 C C . MET A 1 111 ? 17.041 3.375 13.716 1.00 60.66 111 MET A C 1
ATOM 853 O O . MET A 1 111 ? 17.837 3.409 14.651 1.00 60.66 111 MET A O 1
ATOM 857 N N . LYS A 1 112 ? 16.841 2.250 13.012 1.00 61.88 112 LYS A N 1
ATOM 858 C CA . LYS A 1 112 ? 17.505 0.969 13.324 1.00 61.88 112 LYS A CA 1
ATOM 859 C C . LYS A 1 112 ? 19.017 0.972 13.059 1.00 61.88 112 LYS A C 1
ATOM 861 O O . LYS A 1 112 ? 19.743 0.153 13.623 1.00 61.88 112 LYS A O 1
ATOM 866 N N . MET A 1 113 ? 19.499 1.839 12.169 1.00 59.00 113 MET A N 1
ATOM 867 C CA . MET A 1 113 ? 20.928 1.997 11.881 1.00 59.00 113 MET A CA 1
ATOM 868 C C . MET A 1 113 ? 21.594 2.944 12.887 1.00 59.00 113 MET A C 1
ATOM 870 O O . MET A 1 113 ? 22.702 2.667 13.344 1.00 59.00 113 MET A O 1
ATOM 874 N N . GLU A 1 114 ? 20.892 4.001 13.291 1.00 57.44 114 GLU A N 1
ATOM 875 C CA . GLU A 1 114 ? 21.336 4.958 14.307 1.00 57.44 114 GLU A CA 1
ATOM 876 C C . GLU A 1 114 ? 21.366 4.324 15.710 1.00 57.44 114 GLU A C 1
ATOM 878 O O . GLU A 1 114 ? 22.310 4.535 16.470 1.00 57.44 114 GLU A O 1
ATOM 883 N N . SER A 1 115 ? 20.427 3.419 16.014 1.00 58.16 115 SER A N 1
ATOM 884 C CA . SER A 1 115 ? 20.415 2.646 17.265 1.00 58.16 115 SER A CA 1
ATOM 885 C C . SER A 1 115 ? 21.507 1.568 17.355 1.00 58.16 115 SER A C 1
ATOM 887 O O . SER A 1 115 ? 21.669 0.952 18.407 1.00 58.16 115 SER A O 1
ATOM 889 N N . LYS A 1 116 ? 22.229 1.286 16.260 1.00 52.00 116 LYS A N 1
ATOM 890 C CA . LYS A 1 116 ? 23.299 0.274 16.196 1.00 52.00 116 LYS A CA 1
ATOM 891 C C . LYS A 1 116 ? 24.710 0.861 16.145 1.00 52.00 116 LYS A C 1
ATOM 893 O O . LYS A 1 116 ? 25.663 0.085 16.097 1.00 52.00 116 LYS A O 1
ATOM 898 N N . GLN A 1 117 ? 24.882 2.185 16.166 1.00 42.28 117 GLN A N 1
ATOM 899 C CA . GLN A 1 117 ? 26.222 2.759 16.298 1.00 42.28 117 GLN A CA 1
ATOM 900 C C . GLN A 1 117 ? 26.709 2.662 17.754 1.00 42.28 117 GLN A C 1
ATOM 902 O O . GLN A 1 117 ? 26.073 3.233 18.644 1.00 42.28 117 GLN A O 1
ATOM 907 N N . PRO A 1 118 ? 27.843 1.990 18.032 1.00 44.09 118 PRO A N 1
ATOM 908 C CA . PRO A 1 118 ? 28.475 2.097 19.335 1.00 44.09 118 PRO A CA 1
ATOM 909 C C . PRO A 1 118 ? 29.012 3.523 19.489 1.00 44.09 118 PRO A C 1
ATOM 911 O O . PRO A 1 118 ? 29.834 3.983 18.694 1.00 44.09 118 PRO A O 1
ATOM 914 N N . ARG A 1 119 ? 28.544 4.236 20.518 1.00 49.94 119 ARG A N 1
ATOM 915 C CA . ARG A 1 119 ? 29.147 5.499 20.952 1.00 49.94 119 ARG A CA 1
ATOM 916 C C . ARG A 1 119 ? 30.516 5.196 21.561 1.00 49.94 119 ARG A C 1
ATOM 918 O O . ARG A 1 119 ? 30.619 4.980 22.763 1.00 49.94 119 ARG A O 1
ATOM 925 N N . TYR A 1 120 ? 31.558 5.188 20.739 1.00 39.25 120 TYR A N 1
ATOM 926 C CA . TYR A 1 120 ? 32.919 5.393 21.221 1.00 39.25 120 TYR A CA 1
ATOM 927 C C . TYR A 1 120 ? 33.222 6.887 21.146 1.00 39.25 120 TYR A C 1
ATOM 929 O O . TYR A 1 120 ? 33.351 7.454 20.064 1.00 39.25 120 TYR A O 1
ATOM 937 N N . GLY A 1 121 ? 33.276 7.530 22.311 1.00 46.00 121 GLY A N 1
ATOM 938 C CA . GLY A 1 121 ? 33.953 8.812 22.452 1.00 46.00 121 GLY A CA 1
ATOM 939 C C . GLY A 1 121 ? 35.466 8.600 22.471 1.00 46.00 121 GLY A C 1
ATOM 940 O O . GLY A 1 121 ? 35.917 7.571 22.964 1.00 46.00 121 GLY A O 1
ATOM 941 N N . VAL A 1 122 ? 36.207 9.560 21.916 1.00 38.75 122 VAL A N 1
ATOM 942 C CA . VAL A 1 122 ? 37.515 10.077 22.366 1.00 38.75 122 VAL A CA 1
ATOM 943 C C . VAL A 1 122 ? 37.914 11.214 21.411 1.00 38.75 122 VAL A C 1
ATOM 945 O O . VAL A 1 122 ? 37.666 11.154 20.207 1.00 38.75 122 VAL A O 1
ATOM 948 N N . ASP A 1 123 ? 38.471 12.269 21.996 1.00 44.75 123 ASP A N 1
ATOM 949 C CA . ASP A 1 123 ? 38.921 13.520 21.390 1.00 44.75 123 ASP A CA 1
ATOM 950 C C . ASP A 1 123 ? 39.912 13.378 20.220 1.00 44.75 123 ASP A C 1
ATOM 952 O O . ASP A 1 123 ? 40.768 12.495 20.213 1.00 44.75 123 ASP A O 1
ATOM 956 N N . GLY A 1 124 ? 39.892 14.364 19.310 1.00 39.50 124 GLY A N 1
ATOM 957 C CA . GLY A 1 124 ? 41.093 14.783 18.577 1.00 39.50 124 GLY A CA 1
ATOM 958 C C . GLY A 1 124 ? 40.971 14.972 17.058 1.00 39.50 124 GLY A C 1
ATOM 959 O O . GLY A 1 124 ? 40.847 14.013 16.311 1.00 39.50 124 GLY A O 1
ATOM 960 N N . ALA A 1 125 ? 41.183 16.227 16.635 1.00 35.88 125 ALA A N 1
ATOM 961 C CA . ALA A 1 125 ? 41.661 16.698 15.322 1.00 35.88 125 ALA A CA 1
ATOM 962 C C . ALA A 1 125 ? 40.678 16.829 14.124 1.00 35.88 125 ALA A C 1
ATOM 964 O O . ALA A 1 125 ? 40.225 15.870 13.510 1.00 35.88 125 ALA A O 1
ATOM 965 N N . LYS A 1 126 ? 40.464 18.092 13.711 1.00 45.44 126 LYS A N 1
ATOM 966 C CA . LYS A 1 126 ? 40.155 18.531 12.325 1.00 45.44 126 LYS A CA 1
ATOM 967 C C . LYS A 1 126 ? 41.415 18.342 11.440 1.00 45.44 126 LYS A C 1
ATOM 969 O O . LYS A 1 126 ? 42.493 18.396 12.034 1.00 45.44 126 LYS A O 1
ATOM 974 N N . PRO A 1 127 ? 41.361 18.254 10.079 1.00 54.84 127 PRO A N 1
ATOM 975 C CA . PRO A 1 127 ? 40.505 19.078 9.201 1.00 54.84 127 PRO A CA 1
ATOM 976 C C . PRO A 1 127 ? 40.029 18.476 7.844 1.00 54.84 127 PRO A C 1
ATOM 978 O O . PRO A 1 127 ? 40.402 17.382 7.451 1.00 54.84 127 PRO A O 1
ATOM 981 N N . ASN A 1 128 ? 39.271 19.315 7.113 1.00 35.97 128 ASN A N 1
ATOM 982 C CA . ASN A 1 128 ? 38.957 19.326 5.667 1.00 35.97 128 ASN A CA 1
ATOM 983 C C . ASN A 1 128 ? 37.918 18.316 5.142 1.00 35.97 128 ASN A C 1
ATOM 985 O O . ASN A 1 128 ? 38.100 17.113 5.188 1.00 35.97 128 ASN A O 1
ATOM 989 N N . LEU A 1 129 ? 36.703 18.781 4.834 1.00 44.16 129 LEU A N 1
ATOM 990 C CA . LEU A 1 129 ? 36.215 19.404 3.585 1.00 44.16 129 LEU A CA 1
ATOM 991 C C . LEU A 1 129 ? 35.750 18.357 2.556 1.00 44.16 129 LEU A C 1
ATOM 993 O O . LEU A 1 129 ? 36.496 17.481 2.148 1.00 44.16 129 LEU A O 1
ATOM 997 N N . THR A 1 130 ? 34.499 18.549 2.126 1.00 44.88 130 THR A N 1
ATOM 998 C CA . THR A 1 130 ? 33.843 17.985 0.934 1.00 44.88 130 THR A CA 1
ATOM 999 C C . THR A 1 130 ? 33.625 16.473 0.874 1.00 44.88 130 THR A C 1
ATOM 1001 O O . THR A 1 130 ? 34.376 15.764 0.232 1.00 44.88 130 THR A O 1
ATOM 1004 N N . GLU A 1 131 ? 32.473 16.018 1.375 1.00 37.84 131 GLU A N 1
ATOM 1005 C CA . GLU A 1 131 ? 31.521 15.276 0.531 1.00 37.84 131 GLU A CA 1
ATOM 1006 C C . GLU A 1 131 ? 30.143 15.221 1.201 1.00 37.84 131 GLU A C 1
ATOM 1008 O O . GLU A 1 131 ? 29.737 14.265 1.857 1.00 37.84 131 GLU A O 1
ATOM 1013 N N . ARG A 1 132 ? 29.369 16.295 1.026 1.00 44.66 132 ARG A N 1
ATOM 1014 C CA . ARG A 1 132 ? 27.929 16.254 1.280 1.00 44.66 132 ARG A CA 1
ATOM 1015 C C . ARG A 1 132 ? 27.267 15.600 0.071 1.00 44.66 132 ARG A C 1
ATOM 1017 O O . ARG A 1 132 ? 26.696 16.295 -0.767 1.00 44.66 132 ARG A O 1
ATOM 1024 N N . ARG A 1 133 ? 27.327 14.272 -0.037 1.00 37.03 133 ARG A N 1
ATOM 1025 C CA . ARG A 1 133 ? 26.462 13.548 -0.975 1.00 37.03 133 ARG A CA 1
ATOM 1026 C C . ARG A 1 133 ? 25.210 13.101 -0.238 1.00 37.03 133 ARG A C 1
ATOM 1028 O O . ARG A 1 133 ? 25.132 12.027 0.344 1.00 37.03 133 ARG A O 1
ATOM 1035 N N . ALA A 1 134 ? 24.240 14.012 -0.234 1.00 39.44 134 ALA A N 1
ATOM 1036 C CA . ALA A 1 134 ? 22.882 13.750 0.197 1.00 39.44 134 ALA A CA 1
ATOM 1037 C C . ALA A 1 134 ? 22.323 12.560 -0.594 1.00 39.44 134 ALA A C 1
ATOM 1039 O O . ALA A 1 134 ? 22.103 12.639 -1.804 1.00 39.44 134 ALA A O 1
ATOM 1040 N N . SER A 1 135 ? 22.097 11.457 0.106 1.00 43.81 135 SER A N 1
ATOM 1041 C CA . SER A 1 135 ? 21.277 10.350 -0.354 1.00 43.81 135 SER A CA 1
ATOM 1042 C C . SER A 1 135 ? 19.821 10.818 -0.425 1.00 43.81 135 SER A C 1
ATOM 1044 O O . SER A 1 135 ? 19.139 10.972 0.587 1.00 43.81 135 SER A O 1
ATOM 1046 N N . LYS A 1 136 ? 19.346 11.079 -1.644 1.00 46.56 136 LYS A N 1
ATOM 1047 C CA . LYS A 1 136 ? 17.925 11.262 -1.958 1.00 46.56 136 LYS A CA 1
ATOM 1048 C C . LYS A 1 136 ? 17.460 10.051 -2.770 1.00 46.56 136 LYS A C 1
ATOM 1050 O O . LYS A 1 136 ? 17.924 9.904 -3.900 1.00 46.56 136 LYS A O 1
ATOM 1055 N N . PRO A 1 137 ? 16.565 9.197 -2.250 1.00 42.88 137 PRO A N 1
ATOM 1056 C CA . PRO A 1 137 ? 15.764 8.329 -3.088 1.00 42.88 137 PRO A CA 1
ATOM 1057 C C . PRO A 1 137 ? 14.485 9.099 -3.431 1.00 42.88 137 PRO A C 1
ATOM 1059 O O . PRO A 1 137 ? 13.693 9.423 -2.556 1.00 42.88 137 PRO A O 1
ATOM 1062 N N . SER A 1 138 ? 14.315 9.473 -4.694 1.00 44.50 138 SER A N 1
ATOM 1063 C CA . SER A 1 138 ? 13.033 9.970 -5.193 1.00 44.50 138 SER A CA 1
ATOM 1064 C C . SER A 1 138 ? 12.517 8.962 -6.204 1.00 44.50 138 SER A C 1
ATOM 1066 O O . SER A 1 138 ? 13.041 8.888 -7.317 1.00 44.50 138 SER A O 1
ATOM 1068 N N . SER A 1 139 ? 11.504 8.199 -5.808 1.00 49.06 139 SER A N 1
ATOM 1069 C CA . SER A 1 139 ? 10.683 7.320 -6.643 1.00 49.06 139 SER A CA 1
ATOM 1070 C C . SER A 1 139 ? 9.685 8.119 -7.497 1.00 49.06 139 SER A C 1
ATOM 1072 O O . SER A 1 139 ? 8.513 7.786 -7.625 1.00 49.06 139 SER A O 1
ATOM 1074 N N . SER A 1 140 ? 10.170 9.170 -8.157 1.00 50.47 140 SER A N 1
ATOM 1075 C CA . SER A 1 140 ? 9.620 9.596 -9.442 1.00 50.47 140 SER A CA 1
ATOM 1076 C C . SER A 1 140 ? 10.486 8.941 -10.510 1.00 50.47 140 SER A C 1
ATOM 1078 O O . SER A 1 140 ? 11.690 8.785 -10.299 1.00 50.47 140 SER A O 1
ATOM 1080 N N . VAL A 1 141 ? 9.920 8.510 -11.641 1.00 60.78 141 VAL A N 1
ATOM 1081 C CA . VAL A 1 141 ? 10.732 8.098 -12.797 1.00 60.78 141 VAL A CA 1
ATOM 1082 C C . VAL A 1 141 ? 11.631 9.286 -13.121 1.00 60.78 141 VAL A C 1
ATOM 1084 O O . VAL A 1 141 ? 11.181 10.294 -13.661 1.00 60.78 141 VAL A O 1
ATOM 1087 N N . SER A 1 142 ? 12.871 9.222 -12.635 1.00 72.25 142 SER A N 1
ATOM 1088 C CA . SER A 1 142 ? 13.709 10.402 -12.532 1.00 72.25 142 SER A CA 1
ATOM 1089 C C . SER A 1 142 ? 13.960 10.881 -13.949 1.00 72.25 142 SER A C 1
ATOM 1091 O O . SER A 1 142 ? 14.351 10.090 -14.808 1.00 72.25 142 SER A O 1
ATOM 1093 N N . LEU A 1 143 ? 13.770 12.169 -14.211 1.00 75.50 143 LEU A N 1
ATOM 1094 C CA . LEU A 1 143 ? 14.165 12.773 -15.482 1.00 75.50 143 LEU A CA 1
ATOM 1095 C C . LEU A 1 143 ? 15.631 12.436 -15.823 1.00 75.50 143 LEU A C 1
ATOM 1097 O O . LEU A 1 143 ? 15.980 12.301 -16.991 1.00 75.50 143 LEU A O 1
ATOM 1101 N N . ALA A 1 144 ? 16.469 12.175 -14.812 1.00 82.81 144 ALA A N 1
ATOM 1102 C CA . ALA A 1 144 ? 17.818 11.651 -14.992 1.00 82.81 144 ALA A CA 1
ATOM 1103 C C . ALA A 1 144 ? 17.862 10.225 -15.579 1.00 82.81 144 ALA A C 1
ATOM 1105 O O . ALA A 1 144 ? 18.761 9.923 -16.355 1.00 82.81 144 ALA A O 1
ATOM 1106 N N . TYR A 1 145 ? 16.924 9.338 -15.235 1.00 88.94 145 TYR A N 1
ATOM 1107 C CA . TYR A 1 145 ? 16.812 7.996 -15.820 1.00 88.94 145 TYR A CA 1
ATOM 1108 C C . TYR A 1 145 ? 16.341 8.055 -17.277 1.00 88.94 145 TYR A C 1
ATOM 1110 O O . TYR A 1 145 ? 16.961 7.440 -18.141 1.00 88.94 145 TYR A O 1
ATOM 1118 N N . VAL A 1 146 ? 15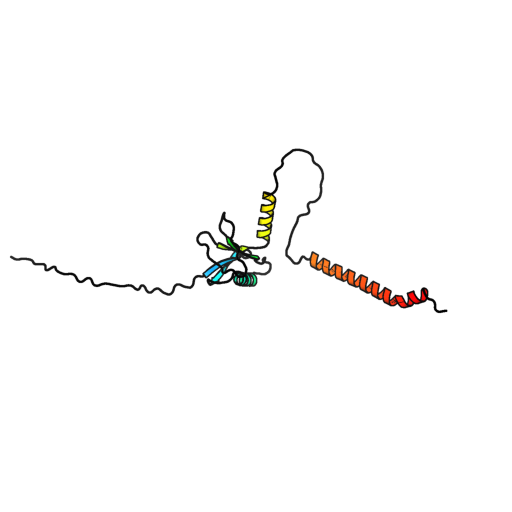.321 8.868 -17.574 1.00 90.19 146 VAL A N 1
ATOM 1119 C CA . VAL A 1 146 ? 14.881 9.108 -18.961 1.00 90.19 146 VAL A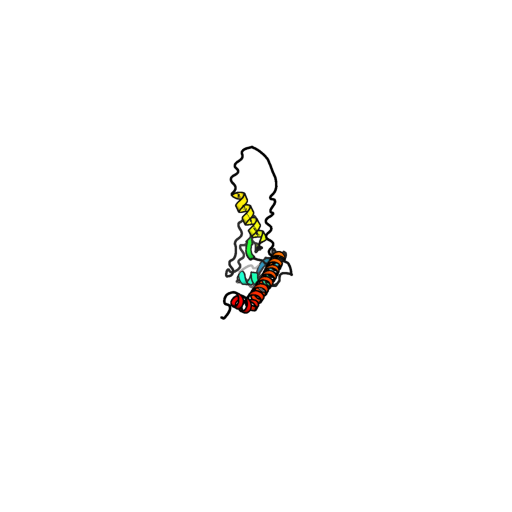 CA 1
ATOM 1120 C C . VAL A 1 146 ? 16.012 9.737 -19.781 1.00 90.19 146 VAL A C 1
ATOM 1122 O O . VAL A 1 146 ? 16.311 9.273 -20.878 1.00 90.19 146 VAL A O 1
ATOM 1125 N N . GLY A 1 147 ? 16.713 10.726 -19.221 1.00 93.38 147 GLY A N 1
ATOM 1126 C CA . GLY A 1 147 ? 17.887 11.337 -19.844 1.00 93.38 147 GLY A CA 1
ATOM 1127 C C . GLY A 1 147 ? 19.021 10.340 -20.092 1.00 93.38 147 GLY A C 1
ATOM 1128 O O . GLY A 1 147 ? 19.612 10.349 -21.168 1.00 93.38 147 GLY A O 1
ATOM 1129 N N . LYS A 1 148 ? 19.287 9.425 -19.149 1.00 93.75 148 LYS A N 1
ATOM 1130 C CA . LYS A 1 148 ? 20.256 8.328 -19.328 1.00 93.75 148 LYS A CA 1
ATOM 1131 C C . LYS A 1 148 ? 19.879 7.409 -20.488 1.00 93.75 148 LYS A C 1
ATOM 1133 O O . LYS A 1 148 ? 20.756 7.039 -21.263 1.00 93.75 148 LYS A O 1
ATOM 1138 N N . ILE A 1 149 ? 18.599 7.060 -20.614 1.00 94.88 149 ILE A N 1
ATOM 1139 C CA . ILE A 1 149 ? 18.106 6.224 -21.714 1.00 94.88 149 ILE A CA 1
ATOM 1140 C C . ILE A 1 149 ? 18.262 6.951 -23.056 1.00 94.88 149 ILE A C 1
ATOM 1142 O O . ILE A 1 149 ? 18.811 6.378 -23.993 1.00 94.88 149 ILE A O 1
ATOM 1146 N N . LEU A 1 150 ? 17.844 8.218 -23.151 1.00 96.44 150 LEU A N 1
ATOM 1147 C CA . LEU A 1 150 ? 17.994 9.011 -24.379 1.00 96.44 150 LEU A CA 1
ATOM 1148 C C . LEU A 1 150 ? 19.465 9.169 -24.783 1.00 96.44 150 LEU A C 1
ATOM 1150 O O . LEU A 1 150 ? 19.802 9.010 -25.953 1.00 96.44 150 LEU A O 1
ATOM 1154 N N . LEU A 1 151 ? 20.351 9.415 -23.815 1.00 95.69 151 LEU A N 1
ATOM 1155 C CA . LEU A 1 151 ? 21.788 9.499 -24.061 1.00 95.69 151 LEU A CA 1
ATOM 1156 C C . LEU A 1 151 ? 22.348 8.170 -24.591 1.00 95.69 151 LEU A C 1
ATOM 1158 O O . LEU A 1 151 ? 23.120 8.173 -25.548 1.00 95.69 151 LEU A O 1
ATOM 1162 N N . ALA A 1 152 ? 21.929 7.038 -24.018 1.00 97.06 152 ALA A N 1
ATOM 1163 C CA . ALA A 1 152 ? 22.318 5.718 -24.509 1.00 97.06 152 ALA A CA 1
ATOM 1164 C C . ALA A 1 152 ? 21.856 5.492 -25.957 1.00 97.06 152 ALA A C 1
ATOM 1166 O O . ALA A 1 152 ? 22.639 5.004 -26.768 1.00 97.06 152 ALA A O 1
ATOM 1167 N N . PHE A 1 153 ? 20.635 5.907 -26.313 1.00 97.19 153 PHE A N 1
ATOM 1168 C CA . PHE A 1 153 ? 20.163 5.835 -27.698 1.00 97.19 153 PHE A CA 1
ATOM 1169 C C . PHE A 1 153 ? 21.021 6.672 -28.649 1.00 97.19 153 PHE A C 1
ATOM 1171 O O . PHE A 1 153 ? 21.407 6.166 -29.699 1.00 97.19 153 PHE A O 1
ATOM 1178 N N . VAL A 1 154 ? 21.388 7.903 -28.282 1.00 97.31 154 VAL A N 1
ATOM 1179 C CA . VAL A 1 154 ? 22.286 8.737 -29.103 1.00 97.31 154 VAL A CA 1
ATOM 1180 C C . VAL A 1 154 ? 23.624 8.034 -29.341 1.00 97.31 154 VAL A C 1
ATOM 1182 O O . VAL A 1 154 ? 24.073 7.953 -30.482 1.00 97.31 154 VAL A O 1
ATOM 1185 N N . PHE A 1 155 ? 24.235 7.461 -28.299 1.00 97.19 155 PHE A N 1
ATOM 1186 C CA . PHE A 1 155 ? 25.475 6.694 -28.454 1.00 97.19 155 PHE A CA 1
ATOM 1187 C C . PHE A 1 155 ? 25.302 5.460 -29.341 1.00 97.19 155 PHE A C 1
ATOM 1189 O O . PHE A 1 155 ? 26.161 5.198 -30.179 1.00 97.19 155 PHE A O 1
ATOM 1196 N N . MET A 1 156 ? 24.192 4.731 -29.203 1.00 96.56 156 MET A N 1
ATOM 1197 C CA . MET A 1 156 ? 23.885 3.575 -30.050 1.00 96.56 156 MET A CA 1
ATOM 1198 C C . MET A 1 156 ? 23.732 3.976 -31.520 1.00 96.56 156 MET A C 1
ATOM 1200 O O . MET A 1 156 ? 24.262 3.286 -32.386 1.00 96.56 156 MET A O 1
ATOM 1204 N N . PHE A 1 157 ? 23.072 5.099 -31.818 1.00 96.25 157 PHE A N 1
ATOM 1205 C CA . PHE A 1 157 ? 22.947 5.601 -33.189 1.00 96.25 157 PHE A CA 1
ATOM 1206 C C . PHE A 1 157 ? 24.282 6.078 -33.763 1.00 96.25 157 PHE A C 1
ATOM 1208 O O . PHE A 1 157 ? 24.580 5.778 -34.916 1.00 96.25 157 PHE A O 1
ATOM 1215 N N . LEU A 1 158 ? 25.109 6.770 -32.974 1.00 96.88 158 LEU A N 1
ATOM 1216 C CA . LEU A 1 158 ? 26.447 7.185 -33.408 1.00 96.88 158 LEU A CA 1
ATOM 1217 C C . LEU A 1 158 ? 27.340 5.975 -33.694 1.00 96.88 158 LEU A C 1
ATOM 1219 O O . LEU A 1 158 ? 27.977 5.917 -34.743 1.00 96.88 158 LEU A O 1
ATOM 1223 N N . LEU A 1 159 ? 27.357 4.992 -32.789 1.00 96.69 159 LEU A N 1
ATOM 1224 C CA . LEU A 1 159 ? 28.161 3.784 -32.947 1.00 96.69 159 LEU A CA 1
ATOM 1225 C C . LEU A 1 159 ? 27.641 2.910 -34.093 1.00 96.69 159 LEU A C 1
ATOM 1227 O O . LEU A 1 159 ? 28.432 2.427 -34.895 1.00 96.69 159 LEU A O 1
ATOM 1231 N N . GLY A 1 160 ? 26.321 2.747 -34.206 1.00 96.38 160 GLY A N 1
ATOM 1232 C CA . GLY A 1 160 ? 25.681 2.001 -35.287 1.00 96.38 160 GLY A CA 1
ATOM 1233 C C . GLY A 1 160 ? 25.881 2.657 -36.654 1.00 96.38 160 GLY A C 1
ATOM 1234 O O . GLY A 1 160 ? 26.194 1.967 -37.620 1.00 96.38 160 GLY A O 1
ATOM 1235 N N . GLY A 1 161 ? 25.771 3.984 -36.740 1.00 95.31 161 GLY A N 1
ATOM 1236 C CA . GLY A 1 161 ? 26.041 4.738 -37.964 1.00 95.31 161 GLY A CA 1
ATOM 1237 C C . GLY A 1 161 ? 27.510 4.660 -38.378 1.00 95.31 161 GLY A C 1
ATOM 1238 O O . GLY A 1 161 ? 27.805 4.364 -39.533 1.00 95.31 161 GLY A O 1
ATOM 1239 N N . LEU A 1 162 ? 28.434 4.833 -37.428 1.00 94.56 162 LEU A N 1
ATOM 1240 C CA . LEU A 1 162 ? 29.867 4.692 -37.686 1.00 94.56 162 LEU A CA 1
ATOM 1241 C C . LEU A 1 162 ? 30.231 3.266 -38.120 1.00 94.56 162 LEU A C 1
ATOM 1243 O O . LEU A 1 162 ? 30.991 3.094 -39.069 1.00 94.56 162 LEU A O 1
ATOM 1247 N N . LEU A 1 163 ? 29.660 2.249 -37.468 1.00 93.75 163 LEU A N 1
ATOM 1248 C CA . LEU A 1 163 ? 29.830 0.850 -37.860 1.00 93.75 163 LEU A CA 1
ATOM 1249 C C . LEU A 1 163 ? 29.277 0.597 -39.264 1.00 93.75 163 LEU A C 1
ATOM 1251 O O . LEU A 1 163 ? 29.922 -0.082 -40.051 1.00 93.75 163 LEU A O 1
ATOM 1255 N N . THR A 1 164 ? 28.115 1.160 -39.596 1.00 94.25 164 THR A N 1
ATOM 1256 C CA . THR A 1 164 ? 27.516 1.025 -40.931 1.00 94.25 164 THR A CA 1
ATOM 1257 C C . THR A 1 164 ? 28.417 1.643 -41.996 1.00 94.25 164 THR A C 1
ATOM 1259 O O . THR A 1 164 ? 28.690 0.996 -42.999 1.00 94.25 164 THR A O 1
ATOM 1262 N N . LEU A 1 165 ? 28.965 2.835 -41.747 1.00 90.94 165 LEU A N 1
ATOM 1263 C CA . LEU A 1 165 ? 29.901 3.492 -42.662 1.00 90.94 165 LEU A CA 1
ATOM 1264 C C . LEU A 1 165 ? 31.223 2.716 -42.788 1.00 90.94 165 LEU A C 1
ATOM 1266 O O . LEU A 1 165 ? 31.798 2.614 -43.872 1.00 90.94 165 LEU A O 1
ATOM 1270 N N . PHE A 1 166 ? 31.693 2.110 -41.696 1.00 89.56 166 PHE A N 1
ATOM 1271 C CA . PHE A 1 166 ? 32.835 1.200 -41.735 1.00 89.56 166 PHE A CA 1
ATOM 1272 C C . PHE A 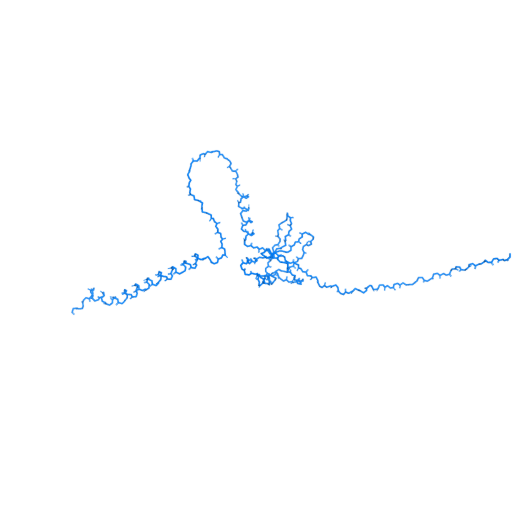1 166 ? 32.535 -0.057 -42.568 1.00 89.56 166 PHE A C 1
ATOM 1274 O O . PHE A 1 166 ? 33.354 -0.444 -43.393 1.00 89.56 166 PHE A O 1
ATOM 1281 N N . LEU A 1 167 ? 31.356 -0.669 -42.409 1.00 89.81 167 LEU A N 1
ATOM 1282 C CA . LEU A 1 167 ? 30.924 -1.827 -43.201 1.00 89.81 167 LEU A CA 1
ATOM 1283 C C . LEU A 1 167 ? 30.733 -1.481 -44.684 1.00 89.81 167 LEU A C 1
ATOM 1285 O O . LEU A 1 167 ? 31.063 -2.292 -45.544 1.00 89.81 167 LEU A O 1
ATOM 1289 N N . GLU A 1 168 ? 30.250 -0.279 -44.988 1.00 92.25 168 GLU A N 1
ATOM 1290 C CA . GLU A 1 168 ? 30.087 0.220 -46.357 1.00 92.25 168 GLU A CA 1
ATOM 1291 C C . GLU A 1 168 ? 31.439 0.461 -47.044 1.00 92.25 168 GLU A C 1
ATOM 1293 O O . GLU A 1 168 ? 31.601 0.193 -48.232 1.00 92.25 168 GLU A O 1
ATOM 1298 N N . THR A 1 169 ? 32.439 0.910 -46.285 1.00 85.81 169 THR A N 1
ATOM 1299 C CA . THR A 1 169 ? 33.807 1.138 -46.783 1.00 85.81 169 THR A CA 1
ATOM 1300 C C . THR A 1 169 ? 34.690 -0.112 -46.737 1.00 85.81 169 THR A C 1
ATOM 1302 O O . THR A 1 169 ? 35.773 -0.126 -47.325 1.00 85.81 169 THR A O 1
ATOM 1305 N N . LEU A 1 170 ? 34.221 -1.191 -46.105 1.00 81.62 170 LEU A N 1
ATOM 1306 C CA . LEU A 1 170 ? 34.938 -2.454 -45.935 1.00 81.62 170 LEU A CA 1
ATOM 1307 C C . LEU A 1 170 ? 35.354 -3.110 -47.269 1.00 81.62 170 LEU A C 1
ATOM 1309 O O . LEU A 1 170 ? 36.513 -3.513 -47.367 1.00 81.62 170 LEU A O 1
ATOM 1313 N N . PRO A 1 171 ? 34.513 -3.172 -48.324 1.00 80.88 171 PRO A N 1
ATOM 1314 C CA . PRO A 1 171 ? 34.923 -3.716 -49.622 1.00 80.88 171 PRO A CA 1
ATOM 1315 C C . PRO A 1 171 ? 36.097 -2.940 -50.234 1.00 80.88 171 PRO A C 1
ATOM 1317 O O . PRO A 1 171 ? 37.056 -3.536 -50.726 1.00 80.88 171 PRO A O 1
ATOM 1320 N N . SER A 1 172 ? 36.065 -1.608 -50.132 1.00 80.12 172 SER A N 1
ATOM 1321 C CA . SER A 1 172 ? 37.145 -0.734 -50.597 1.00 80.12 172 SER A CA 1
ATOM 1322 C C . SER A 1 172 ? 38.419 -0.930 -49.771 1.00 80.12 172 SER A C 1
ATOM 1324 O O . SER A 1 172 ? 39.504 -1.036 -50.338 1.00 80.12 172 SER A O 1
ATOM 1326 N N . LEU A 1 173 ? 38.309 -1.062 -48.445 1.00 72.94 173 LEU A N 1
ATOM 1327 C CA . LEU A 1 173 ? 39.452 -1.340 -47.567 1.00 72.94 173 LEU A CA 1
ATOM 1328 C C . LEU A 1 173 ? 40.076 -2.718 -47.839 1.00 72.94 173 LEU A C 1
ATOM 1330 O O . LEU A 1 173 ? 41.301 -2.834 -47.872 1.00 72.94 173 LEU A O 1
ATOM 1334 N N . ILE A 1 174 ? 39.262 -3.746 -48.102 1.00 80.25 174 ILE A N 1
ATOM 1335 C CA . ILE A 1 174 ? 39.749 -5.075 -48.502 1.00 80.25 174 ILE A CA 1
ATOM 1336 C C . ILE A 1 174 ? 40.511 -4.992 -49.824 1.00 80.25 174 ILE A C 1
ATOM 1338 O O . ILE A 1 174 ? 41.565 -5.609 -49.940 1.00 80.25 174 ILE A O 1
ATOM 1342 N N . SER A 1 175 ? 40.033 -4.213 -50.798 1.00 74.94 175 SER A N 1
ATOM 1343 C CA . SER A 1 175 ? 40.716 -4.077 -52.093 1.00 74.94 175 SER A CA 1
ATOM 1344 C C . SER A 1 175 ? 42.092 -3.399 -52.000 1.00 74.94 175 SER A C 1
ATOM 1346 O O . SER A 1 175 ? 42.984 -3.717 -52.781 1.00 74.94 175 SER A O 1
ATOM 1348 N N . VAL A 1 176 ? 42.297 -2.514 -51.015 1.00 76.19 176 VAL A N 1
ATOM 1349 C CA . VAL A 1 176 ? 43.603 -1.887 -50.733 1.00 76.19 176 VAL A CA 1
ATOM 1350 C C . VAL A 1 176 ? 44.567 -2.874 -50.066 1.00 76.19 176 VAL A C 1
ATOM 1352 O O . VAL A 1 176 ? 45.768 -2.826 -50.319 1.00 76.19 176 VAL A O 1
ATOM 1355 N N . VAL A 1 177 ? 44.054 -3.769 -49.218 1.00 78.06 177 VAL A N 1
ATOM 1356 C CA . VAL A 1 177 ? 44.861 -4.770 -48.497 1.00 78.06 177 VAL A CA 1
ATOM 1357 C C . VAL A 1 177 ? 45.164 -6.000 -49.365 1.00 78.06 177 VAL A C 1
ATOM 1359 O O . VAL A 1 177 ? 46.249 -6.567 -49.257 1.00 78.06 177 VAL A O 1
ATOM 1362 N N . PHE A 1 178 ? 44.246 -6.384 -50.254 1.00 77.00 178 PHE A N 1
ATOM 1363 C C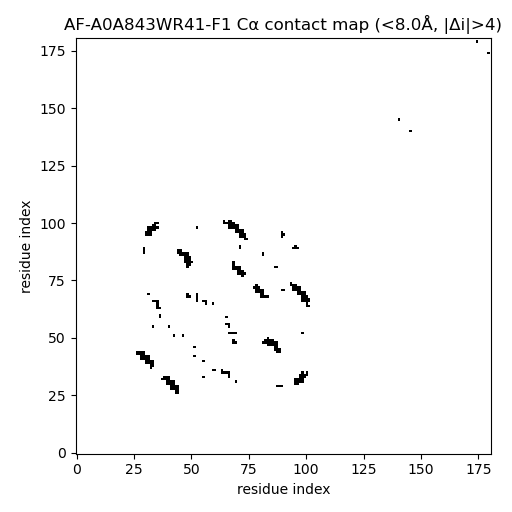A . PHE A 1 178 ? 44.398 -7.475 -51.220 1.00 77.00 178 PHE A CA 1
ATOM 1364 C C . PHE A 1 178 ? 44.188 -6.953 -52.648 1.00 77.00 178 PHE A C 1
ATOM 1366 O O . PHE A 1 178 ? 43.146 -7.219 -53.258 1.00 77.00 178 PHE A O 1
ATOM 1373 N N . PRO A 1 179 ? 45.153 -6.200 -53.203 1.00 71.44 179 PRO A N 1
ATOM 1374 C CA . PRO A 1 179 ? 45.085 -5.801 -54.599 1.00 71.44 179 PRO A CA 1
ATOM 1375 C C . PRO A 1 179 ? 45.095 -7.067 -55.465 1.00 71.44 179 PRO A C 1
ATOM 1377 O O . PRO A 1 179 ? 45.994 -7.900 -55.352 1.00 71.44 179 PRO A O 1
ATOM 1380 N N . SER A 1 180 ? 44.062 -7.250 -56.289 1.00 67.94 180 SER A N 1
ATOM 1381 C CA . SER A 1 180 ? 44.027 -8.354 -57.254 1.00 67.94 180 SER A CA 1
ATOM 1382 C C . SER A 1 180 ? 45.103 -8.102 -58.314 1.00 67.94 180 SER A C 1
ATOM 1384 O O . SER A 1 180 ? 45.090 -7.044 -58.943 1.00 67.94 180 SER A O 1
ATOM 1386 N N . ALA A 1 181 ? 46.050 -9.036 -58.435 1.00 53.91 181 ALA A N 1
ATOM 1387 C CA . ALA A 1 181 ? 47.093 -9.052 -59.462 1.00 53.91 181 ALA A CA 1
ATOM 1388 C C . ALA A 1 181 ? 46.531 -9.428 -60.839 1.00 53.91 181 ALA A C 1
ATOM 1390 O O . ALA A 1 181 ? 45.577 -10.241 -60.878 1.00 53.91 181 ALA A O 1
#

Radius of gyration: 37.75 Å; Cα contacts (8 Å, |Δi|>4): 161; chains: 1; bounding box: 120×36×122 Å

pLDDT: mean 77.5, std 22.01, range [35.44, 98.38]

Organism: Colocasia esculenta (NCBI:txid4460)

Sequence (181 aa):
MADGQQLEEEERELPGGSSPSSLPRPPPFLEVVCKSSGKVRRFAAGTEAGYALYLINRKLDFGLPQALCIEAAKEGEEPVNFGPNAVLVNYGDGWRLQTTIEEDYGEARRMKMESKQPRYGVDGAKPNLTERRASKPSSSVSLAYVGKILLAFVFMFLLGGLLTLFLETLPSLISVVFPSA

Nearest PDB structures (foldseek):
  6d2q-assembly1_A  TM=6.513E-01  e=2.958E-02  Danio rerio
  6umm-assembly1_G  TM=4.304E-01  e=7.109E-03  Mycolicibacterium smegmatis MC2 155
  4yl8-assembly1_A  TM=6.204E-01  e=1.022E-01  Mus musculus
  8cir-assembly1_A  TM=5.786E-01  e=3.318E-01  Homo sapiens
  8tyy-assembly1_A  TM=5.012E-01  e=2.755E-01  Ensifer aridi

Secondary structure (DSSP, 8-state):
----------------------PPPPPPEEEEE-TTT--EEEEETT-BHHHHHHHHHHTPPTTPPPP--EEEE-TTS--EEEPTTPBP----TT-EEEE--HHHHHHHHHHHHHTT-----------------------S--HHHHHHHHHHHHHHHHHHHHHHHHHHHHHHHHHHHS---

Solvent-accessible surface area (backbone atoms only — not comparable to full-atom values): 11690 Å² total; per-residue (Å²): 139,78,83,88,81,88,84,83,90,80,89,78,89,81,79,88,78,87,76,80,85,74,69,81,74,76,80,68,67,44,62,35,34,32,63,70,76,68,48,75,44,80,40,57,67,73,43,31,36,38,60,53,49,51,58,51,52,73,66,55,62,91,92,54,67,60,62,76,44,44,28,41,39,36,90,99,53,86,61,49,74,49,51,54,84,32,58,56,77,85,86,48,92,74,49,42,39,29,37,40,41,72,67,58,57,52,50,55,52,48,53,60,52,63,75,63,60,80,88,75,85,79,89,83,84,85,85,84,84,87,81,90,75,78,87,75,90,68,96,52,92,42,68,65,55,57,47,50,52,54,52,50,49,54,51,50,52,54,52,50,50,51,50,48,54,49,60,69,44,39,66,61,54,48,44,72,77,55,65,85,129

Mean predicted aligned error: 19.48 Å

Foldseek 3Di:
DDDDDDDDDDDDDDDYDDDDPPDPDPADWAWEQEPQVRDIDIGGFQDFFLVVLVVVQVPDDPPTFRFDFKWWDAPPDDIHTGDRRRTDDDPDDRIHIYTDGPVVVVVVVVVVVVVPDPPDDDDDDDDDDDDPPDDDDDPDCDVVVVVVVVVVVVVVCVVVVVVVVCVVCVVVVVCVVDVDD